Protein AF-A0A927LQR6-F1 (afdb_monomer)

Radius of gyration: 26.72 Å; Cα contacts (8 Å, |Δi|>4): 206; chains: 1; bounding box: 72×45×64 Å

Sequence (236 aa):
MKTDAVDAYQLCELYYKEEFEKHKQRGIGLLNLRHLTRQHESITHMYIQAKLHFQSVLDQVFPDYKGIFGDLYFVVSLSVLREFPTSKTALKAGLTKLTDRIACLCPKRSENWANEKAKAILIAAANNPFQETVYSSHLVSIELYITLLLQYQEHLSQLENKIDALANEVEEFMIIQSIPGIGSKIAVMVLSEIGEINRFNHAKKLVAFTGVDPSVFHLGSLQQQLTGSLSAALSN

Structure (mmCIF, N/CA/C/O backbone):
data_AF-A0A927LQR6-F1
#
_entry.id   AF-A0A927LQR6-F1
#
loop_
_atom_site.group_PDB
_atom_site.id
_atom_site.type_symbol
_atom_site.label_atom_id
_atom_site.label_alt_id
_atom_site.label_comp_id
_atom_site.label_asym_id
_atom_site.label_entity_id
_atom_site.label_seq_id
_atom_site.pdbx_PDB_ins_code
_atom_site.Cartn_x
_atom_site.Cartn_y
_atom_site.Cartn_z
_atom_site.occupancy
_atom_site.B_iso_or_equiv
_atom_site.auth_seq_id
_atom_site.auth_comp_id
_atom_site.auth_asym_id
_atom_site.auth_atom_id
_atom_site.pdbx_PDB_model_num
ATOM 1 N N . MET A 1 1 ? -46.977 -12.840 5.961 1.00 46.88 1 MET A N 1
ATOM 2 C CA . MET A 1 1 ? -46.152 -12.160 4.943 1.00 46.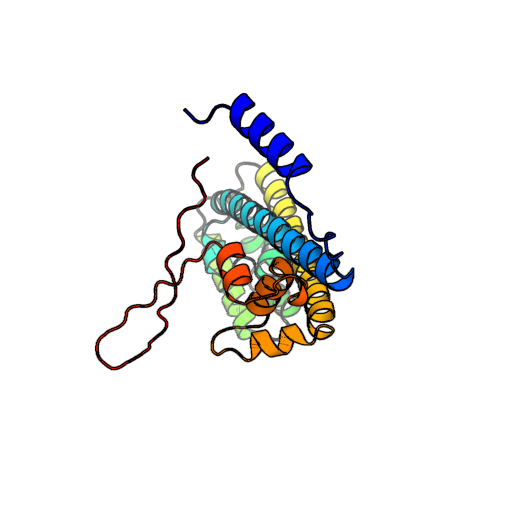88 1 MET A CA 1
ATOM 3 C C . MET A 1 1 ? -45.610 -10.897 5.586 1.00 46.88 1 MET A C 1
ATOM 5 O O . MET A 1 1 ? -46.406 -10.166 6.161 1.00 46.88 1 MET A O 1
ATOM 9 N N . LYS A 1 2 ? -44.285 -10.694 5.584 1.00 43.28 2 LYS A N 1
ATOM 10 C CA . LYS A 1 2 ? -43.694 -9.391 5.925 1.00 43.28 2 LYS A CA 1
ATOM 11 C C . LYS A 1 2 ? -44.194 -8.399 4.878 1.00 43.28 2 LYS A C 1
ATOM 13 O O . LYS A 1 2 ? -44.025 -8.652 3.689 1.00 43.28 2 LYS A O 1
ATOM 18 N N . THR A 1 3 ? -44.888 -7.361 5.316 1.00 70.31 3 THR A N 1
ATOM 19 C CA . THR A 1 3 ? -45.448 -6.333 4.433 1.00 70.31 3 THR A CA 1
ATOM 20 C C . THR A 1 3 ? -45.070 -5.005 5.057 1.00 70.31 3 THR A C 1
ATOM 22 O O . THR A 1 3 ? -45.378 -4.806 6.229 1.00 70.31 3 THR A O 1
ATOM 25 N N . ASP A 1 4 ? -44.453 -4.104 4.293 1.00 74.69 4 ASP A N 1
ATOM 26 C CA . ASP A 1 4 ? -43.921 -2.830 4.804 1.00 74.69 4 ASP A CA 1
ATOM 27 C C . ASP A 1 4 ? -44.966 -2.000 5.565 1.00 74.69 4 ASP A C 1
ATOM 29 O O . ASP A 1 4 ? -44.639 -1.298 6.514 1.00 74.69 4 ASP A O 1
ATOM 33 N N . ALA A 1 5 ? -46.247 -2.123 5.203 1.00 78.88 5 ALA A N 1
ATOM 34 C CA . ALA A 1 5 ? -47.346 -1.468 5.911 1.00 78.88 5 ALA A CA 1
ATOM 35 C C . ALA A 1 5 ? -47.553 -1.998 7.344 1.00 78.88 5 ALA A C 1
ATOM 37 O O . ALA A 1 5 ? -47.886 -1.231 8.246 1.00 78.88 5 ALA A O 1
ATOM 38 N N . VAL A 1 6 ? -47.353 -3.300 7.560 1.00 80.62 6 VAL A N 1
ATOM 39 C CA . VAL A 1 6 ? -47.459 -3.933 8.883 1.00 80.62 6 VAL A CA 1
ATOM 40 C C . VAL A 1 6 ? -46.238 -3.582 9.726 1.00 80.62 6 VAL A C 1
ATOM 42 O O . VAL A 1 6 ? -46.399 -3.232 10.892 1.00 80.62 6 VAL A O 1
ATOM 45 N N . ASP A 1 7 ? -45.044 -3.586 9.130 1.00 79.25 7 ASP A N 1
ATOM 46 C CA . ASP A 1 7 ? -43.803 -3.223 9.823 1.00 79.25 7 ASP A CA 1
ATOM 47 C C . ASP A 1 7 ? -43.804 -1.730 10.213 1.00 79.25 7 ASP A C 1
ATOM 49 O O . ASP A 1 7 ? -43.445 -1.379 11.338 1.00 79.25 7 ASP A O 1
ATOM 53 N N . ALA A 1 8 ? -44.302 -0.846 9.338 1.00 81.06 8 ALA A N 1
ATOM 54 C CA . ALA A 1 8 ? -44.489 0.575 9.639 1.00 81.06 8 ALA A CA 1
ATOM 55 C C . ALA A 1 8 ? -45.521 0.808 10.756 1.00 81.06 8 ALA A C 1
ATOM 57 O O . ALA A 1 8 ? -45.291 1.628 11.645 1.00 81.06 8 ALA A O 1
ATOM 58 N N . TYR A 1 9 ? -46.636 0.068 10.750 1.00 84.19 9 TYR A N 1
ATOM 59 C CA . TYR A 1 9 ? -47.632 0.135 11.822 1.00 84.19 9 TYR A CA 1
ATOM 60 C C . TYR A 1 9 ? -47.052 -0.340 13.161 1.00 84.19 9 TYR A C 1
ATOM 62 O O . TYR A 1 9 ? -47.228 0.338 14.170 1.00 84.19 9 TYR A O 1
ATOM 70 N N . GLN A 1 10 ? -46.301 -1.446 13.167 1.00 79.88 10 GLN A N 1
ATOM 71 C CA . GLN A 1 10 ? -45.632 -1.969 14.362 1.00 79.88 10 GLN A CA 1
ATOM 72 C C . GLN A 1 10 ? -44.564 -1.007 14.901 1.00 79.88 10 GLN A C 1
ATOM 74 O O . GLN A 1 10 ? -44.475 -0.828 16.112 1.00 79.88 10 GLN A O 1
ATOM 79 N N . LEU A 1 11 ? -43.799 -0.339 14.029 1.00 77.88 11 LEU A N 1
ATOM 80 C CA . LEU A 1 11 ? -42.857 0.721 14.414 1.00 77.88 11 LEU A CA 1
ATOM 81 C C . LEU A 1 11 ? -43.570 1.926 15.041 1.00 77.88 11 LEU A C 1
ATOM 83 O O . LEU A 1 11 ? -43.110 2.448 16.056 1.00 77.88 11 LEU A O 1
ATOM 87 N N . CYS A 1 12 ? -44.701 2.355 14.473 1.00 79.06 12 CYS A N 1
ATOM 88 C CA . CYS A 1 12 ? -45.525 3.416 15.056 1.00 79.06 12 CYS A CA 1
ATOM 89 C C . CYS A 1 12 ? -46.135 3.005 16.402 1.00 79.06 12 CYS A C 1
ATOM 91 O O . CYS A 1 12 ? -46.183 3.811 17.328 1.00 79.06 12 CYS A O 1
ATOM 93 N N . GLU A 1 13 ? -46.592 1.762 16.527 1.00 79.19 13 GLU A N 1
ATOM 94 C CA . GLU A 1 13 ? -47.161 1.233 17.763 1.00 79.19 13 GLU A CA 1
ATOM 95 C C . GLU A 1 13 ? -46.094 1.118 18.864 1.00 79.19 13 GLU A C 1
ATOM 97 O O . GLU A 1 13 ? -46.341 1.542 19.992 1.00 79.19 13 GLU A O 1
ATOM 102 N N . LEU A 1 14 ? -44.886 0.649 18.525 1.00 77.44 14 LEU A N 1
ATOM 103 C CA . LEU A 1 14 ? -43.700 0.690 19.389 1.00 77.44 14 LEU A CA 1
ATOM 104 C C . LEU A 1 14 ? -43.380 2.122 19.826 1.00 77.44 14 LEU A C 1
ATOM 106 O O . LEU A 1 14 ? -43.191 2.362 21.017 1.00 77.44 14 LEU A O 1
ATOM 110 N N . TYR A 1 15 ? -43.392 3.080 18.889 1.00 73.31 15 TYR A N 1
ATOM 111 C CA . TYR A 1 15 ? -43.116 4.490 19.180 1.00 73.31 15 TYR A CA 1
ATOM 112 C C . TYR A 1 15 ? -44.055 5.076 20.247 1.00 73.31 15 TYR A C 1
ATOM 114 O O . TYR A 1 15 ? -43.648 5.898 21.064 1.00 73.31 15 TYR A O 1
ATOM 122 N N . TYR A 1 16 ? -45.319 4.653 20.246 1.00 75.31 16 TYR A N 1
ATOM 123 C CA . TYR A 1 16 ? -46.325 5.126 21.197 1.00 75.31 16 TYR A CA 1
ATOM 124 C C . TYR A 1 16 ? -46.376 4.334 22.510 1.00 75.31 16 TYR A C 1
ATOM 126 O O . TYR A 1 16 ? -46.903 4.853 23.495 1.00 75.31 16 TYR A O 1
ATOM 134 N N . LYS A 1 17 ? -45.891 3.086 22.531 1.00 75.25 17 LYS A N 1
ATOM 135 C CA . LYS A 1 17 ? -46.014 2.180 23.686 1.00 75.25 17 LYS A CA 1
ATOM 136 C C . LYS A 1 17 ? -44.764 2.086 24.552 1.00 75.25 17 LYS A C 1
ATOM 138 O O . LYS A 1 17 ? -44.892 1.722 25.719 1.00 75.25 17 LYS A O 1
ATOM 143 N N . GLU A 1 18 ? -43.584 2.382 24.016 1.00 67.62 18 GLU A N 1
ATOM 144 C CA . GLU A 1 18 ? -42.334 2.296 24.771 1.00 67.62 18 GLU A CA 1
ATOM 145 C C . GLU A 1 18 ? -41.866 3.663 25.284 1.00 67.62 18 GLU A C 1
ATOM 147 O O . GLU A 1 18 ? -41.802 4.652 24.554 1.00 67.62 18 GLU A O 1
ATOM 152 N N . GLU A 1 19 ? -41.457 3.708 26.553 1.00 59.19 19 GLU A N 1
ATOM 153 C CA . GLU A 1 19 ? -40.605 4.781 27.061 1.00 59.19 19 GLU A CA 1
ATOM 154 C C . GLU A 1 19 ? -39.180 4.548 26.541 1.00 59.19 19 GLU A C 1
ATOM 156 O O . GLU A 1 19 ? -38.378 3.849 27.163 1.00 59.19 19 GLU A O 1
ATOM 161 N N . PHE A 1 20 ? -38.856 5.093 25.366 1.00 62.78 20 PHE A N 1
ATOM 162 C CA . PHE A 1 20 ? -37.501 4.975 24.828 1.00 62.78 20 PHE A CA 1
ATOM 163 C C . PHE A 1 20 ? -36.494 5.622 25.776 1.00 62.78 20 PHE A C 1
ATOM 165 O O . PHE A 1 20 ? -36.599 6.802 26.130 1.00 62.78 20 PHE A O 1
ATOM 172 N N . GLU A 1 21 ? -35.455 4.869 26.137 1.00 59.34 21 GLU A N 1
ATOM 173 C CA . GLU A 1 21 ? -34.286 5.454 26.779 1.00 59.34 21 GLU A CA 1
ATOM 174 C C . GLU A 1 21 ? -33.710 6.542 25.859 1.00 59.34 21 GLU A C 1
ATOM 176 O O . GLU A 1 21 ? -33.503 6.325 24.660 1.00 59.34 21 GLU A O 1
ATOM 181 N N . LYS A 1 22 ? -33.436 7.732 26.414 1.00 58.38 22 LYS A N 1
ATOM 182 C CA . LYS A 1 22 ? -32.792 8.817 25.662 1.00 58.38 22 LYS A CA 1
ATOM 183 C C . LYS A 1 22 ? -31.525 8.279 25.002 1.00 58.38 22 LYS A C 1
ATOM 185 O O . LYS A 1 22 ? -30.672 7.705 25.680 1.00 58.38 22 LYS A O 1
ATOM 190 N N . HIS A 1 23 ? -31.387 8.501 23.694 1.00 58.19 23 HIS A N 1
ATOM 191 C CA . HIS A 1 23 ? -30.180 8.137 22.962 1.00 58.19 23 HIS A CA 1
ATOM 192 C C . HIS A 1 23 ? -28.963 8.744 23.668 1.00 58.19 23 HIS A C 1
ATOM 194 O O . HIS A 1 23 ? -28.798 9.965 23.689 1.00 58.19 23 HIS A O 1
ATOM 200 N N . LYS A 1 24 ? -28.119 7.900 24.274 1.00 57.97 24 LYS A N 1
ATOM 201 C CA . LYS A 1 24 ? -26.850 8.354 24.847 1.00 57.97 24 LYS A CA 1
ATOM 202 C C . LYS A 1 24 ? -25.993 8.847 23.686 1.00 57.97 24 LYS A C 1
ATOM 204 O O . LYS A 1 24 ? -25.608 8.046 22.832 1.00 57.97 24 LYS A O 1
ATOM 209 N N . GLN A 1 25 ? -25.798 10.164 23.610 1.00 58.72 25 GLN A N 1
ATOM 210 C CA . GLN A 1 25 ? -25.008 10.784 22.553 1.00 58.72 25 GLN A CA 1
ATOM 211 C C . GLN A 1 25 ? -23.600 10.207 22.580 1.00 58.72 25 GLN A C 1
ATOM 213 O O . GLN A 1 25 ? -22.984 10.110 23.643 1.00 58.72 25 GLN A O 1
ATOM 218 N N . ARG A 1 26 ? -23.119 9.818 21.400 1.00 66.69 26 ARG A N 1
ATOM 219 C CA . ARG A 1 26 ? -21.746 9.368 21.262 1.00 66.69 26 ARG A CA 1
ATOM 220 C C . ARG A 1 26 ? -20.794 10.539 21.509 1.00 66.69 26 ARG A C 1
ATOM 222 O O . ARG A 1 26 ? -21.025 11.637 21.001 1.00 66.69 26 ARG A O 1
ATOM 229 N N . GLY A 1 27 ? -19.732 10.306 22.268 1.00 79.00 27 GLY A N 1
ATOM 230 C CA . GLY A 1 27 ? -18.625 11.230 22.422 1.00 79.00 27 GLY A CA 1
ATOM 231 C C . GLY A 1 27 ? -18.004 11.534 21.061 1.00 79.00 27 GLY A C 1
ATOM 232 O O . GLY A 1 27 ? -17.821 10.652 20.218 1.00 79.00 27 GLY A O 1
ATOM 233 N N . ILE A 1 28 ? -17.666 12.805 20.849 1.00 82.88 28 ILE A N 1
ATOM 234 C CA . ILE A 1 28 ? -17.123 13.297 19.576 1.00 82.88 28 ILE A CA 1
ATOM 235 C C . ILE A 1 28 ? -15.852 12.522 19.178 1.00 82.88 28 ILE A C 1
ATOM 237 O O . ILE A 1 28 ? -15.671 12.219 18.002 1.00 82.88 28 ILE A O 1
ATOM 241 N N . GLY A 1 29 ? -15.017 12.120 20.145 1.00 85.50 29 GLY A N 1
ATOM 242 C CA . GLY A 1 29 ? -13.810 11.321 19.899 1.00 85.50 29 GLY A CA 1
ATOM 243 C C . GLY A 1 29 ? -14.092 9.967 19.236 1.00 85.50 29 GLY A C 1
ATOM 244 O O . GLY A 1 29 ? -13.520 9.664 18.191 1.00 85.50 29 GLY A O 1
ATOM 245 N N . LEU A 1 30 ? -15.034 9.182 19.771 1.00 88.00 30 LEU A N 1
ATOM 246 C CA . LEU A 1 30 ? -15.392 7.868 19.217 1.00 88.00 30 LEU A CA 1
ATOM 247 C C . LEU A 1 30 ? -16.123 7.982 17.871 1.00 88.00 30 LEU A C 1
ATOM 249 O O . LEU A 1 30 ? -15.943 7.137 16.992 1.00 88.00 30 LEU A O 1
ATOM 253 N N . LEU A 1 31 ? -16.904 9.050 17.668 1.00 88.75 31 LEU A N 1
ATOM 254 C CA . LEU A 1 31 ? -17.483 9.366 16.358 1.00 88.75 31 LEU A CA 1
ATOM 255 C C . LEU A 1 31 ? -16.405 9.670 15.314 1.00 88.75 31 LEU A C 1
ATOM 257 O O . LEU A 1 31 ? -16.465 9.127 14.209 1.00 88.75 31 LEU A O 1
ATOM 261 N N . ASN A 1 32 ? -15.412 10.488 15.669 1.00 91.31 32 ASN A N 1
ATOM 262 C CA . ASN A 1 32 ? -14.284 10.803 14.795 1.00 91.31 32 ASN A CA 1
ATOM 263 C C . ASN A 1 32 ? -13.469 9.545 14.475 1.00 91.31 32 ASN A C 1
ATOM 265 O O . ASN A 1 32 ? -13.146 9.309 13.310 1.00 91.31 32 ASN A O 1
ATOM 269 N N . LEU A 1 33 ? -13.207 8.696 15.474 1.00 93.25 33 LEU A N 1
ATOM 270 C CA . LEU A 1 33 ? -12.495 7.434 15.285 1.00 93.25 33 LEU A CA 1
ATOM 271 C C . LEU A 1 33 ? -13.238 6.503 14.315 1.00 93.25 33 LEU A C 1
ATOM 273 O O . LEU A 1 33 ? -12.642 5.957 13.384 1.00 93.25 33 LEU A O 1
ATOM 277 N N . ARG A 1 34 ? -14.561 6.367 14.468 1.00 92.88 34 ARG A N 1
ATOM 278 C CA . ARG A 1 34 ? -15.406 5.596 13.539 1.00 92.88 34 ARG A CA 1
ATOM 279 C C . ARG A 1 34 ? -15.406 6.177 12.136 1.00 92.88 34 ARG A C 1
ATOM 281 O O . ARG A 1 34 ? -15.339 5.440 11.157 1.00 92.88 34 ARG A O 1
ATOM 288 N N . HIS A 1 35 ? -15.485 7.496 12.026 1.00 94.06 35 HIS A N 1
ATOM 289 C CA . HIS A 1 35 ? -15.455 8.155 10.733 1.00 94.06 35 HIS A CA 1
ATOM 290 C C . HIS A 1 35 ? -14.136 7.888 9.999 1.00 94.06 35 HIS A C 1
ATOM 292 O O . HIS A 1 35 ? -14.159 7.451 8.850 1.00 94.06 35 HIS A O 1
ATOM 298 N N . LEU A 1 36 ? -12.998 8.079 10.671 1.00 95.12 36 LEU A N 1
ATOM 299 C CA . LEU A 1 36 ? -11.682 7.873 10.069 1.00 95.12 36 LEU A CA 1
ATOM 300 C C . LEU A 1 36 ? -11.406 6.405 9.738 1.00 95.12 36 LEU A C 1
ATOM 302 O O . LEU A 1 36 ? -10.877 6.129 8.667 1.00 95.12 36 LEU A O 1
ATOM 306 N N . THR A 1 37 ? -11.800 5.460 10.596 1.00 95.12 37 THR A N 1
ATOM 307 C CA . THR A 1 37 ? -11.645 4.020 10.303 1.00 95.12 37 THR A CA 1
ATOM 308 C C . THR A 1 37 ? -12.442 3.593 9.072 1.00 95.12 37 THR A C 1
ATOM 310 O O . THR A 1 37 ? -11.908 2.900 8.208 1.00 95.12 37 THR A O 1
ATOM 313 N N . ARG A 1 38 ? -13.678 4.080 8.918 1.00 94.50 38 ARG A N 1
ATOM 314 C CA . ARG A 1 38 ? -14.489 3.835 7.714 1.00 94.50 38 ARG A CA 1
ATOM 315 C C . ARG A 1 38 ? -13.931 4.521 6.473 1.00 94.50 38 ARG A C 1
ATOM 317 O O . ARG A 1 38 ? -13.977 3.953 5.385 1.00 94.50 38 ARG A O 1
ATOM 324 N N . GLN A 1 39 ? -13.392 5.733 6.614 1.00 95.44 39 GLN A N 1
ATOM 325 C CA . GLN A 1 39 ? -12.695 6.393 5.508 1.00 95.44 39 GLN A CA 1
ATOM 326 C C . GLN A 1 39 ? -11.451 5.607 5.082 1.00 95.44 39 GLN A C 1
ATOM 328 O O . GLN A 1 39 ? -11.243 5.413 3.887 1.00 95.44 39 GLN A O 1
ATOM 333 N N . HIS A 1 40 ? -10.651 5.126 6.037 1.00 96.00 40 HIS A N 1
ATOM 334 C CA . HIS A 1 40 ? -9.484 4.286 5.765 1.00 96.00 40 HIS A CA 1
ATOM 335 C C . HIS A 1 40 ? -9.879 3.021 5.002 1.00 96.00 40 HIS A C 1
ATOM 337 O O . HIS A 1 40 ? -9.272 2.712 3.975 1.00 96.00 40 HIS A O 1
ATOM 343 N N . GLU A 1 41 ? -10.950 2.349 5.425 1.00 94.62 41 GLU A N 1
ATOM 344 C CA . GLU A 1 41 ? -11.495 1.194 4.716 1.00 94.62 41 GLU A CA 1
ATOM 345 C C . GLU A 1 41 ? -11.929 1.557 3.288 1.00 94.62 41 GLU A C 1
ATOM 347 O O . GLU A 1 41 ? -11.529 0.888 2.334 1.00 94.62 41 GLU A O 1
ATOM 352 N N . SER A 1 42 ? -12.677 2.648 3.105 1.00 96.06 42 SER A N 1
ATOM 353 C CA . SER A 1 42 ? -13.114 3.107 1.780 1.00 96.06 42 SER A CA 1
ATOM 354 C C . SER A 1 42 ? -11.933 3.406 0.849 1.00 96.06 42 SER A C 1
ATOM 356 O O . SER A 1 42 ? -11.923 2.972 -0.304 1.00 96.06 42 SER A O 1
ATOM 358 N N . ILE A 1 43 ? -10.919 4.124 1.335 1.00 96.62 43 ILE A N 1
ATOM 359 C CA . ILE A 1 43 ? -9.722 4.455 0.552 1.00 96.62 43 ILE A CA 1
ATOM 360 C C . ILE A 1 43 ? -8.917 3.187 0.251 1.00 96.62 43 ILE A C 1
ATOM 362 O O . ILE A 1 43 ? -8.417 3.035 -0.861 1.00 96.62 43 ILE A O 1
ATOM 366 N N . THR A 1 44 ? -8.844 2.242 1.191 1.00 97.75 44 THR A N 1
ATOM 367 C CA . THR A 1 44 ? -8.196 0.941 0.975 1.00 97.75 44 THR A CA 1
ATOM 368 C C . THR A 1 44 ? -8.862 0.180 -0.171 1.00 97.75 44 THR A C 1
ATOM 370 O O . THR A 1 44 ? -8.166 -0.369 -1.026 1.00 97.75 44 THR A O 1
ATOM 373 N N . HIS A 1 45 ? -10.195 0.192 -0.253 1.00 97.69 45 HIS A N 1
ATOM 374 C CA . HIS A 1 45 ? -10.912 -0.419 -1.373 1.00 97.69 45 HIS A CA 1
ATOM 375 C C . HIS A 1 45 ? -10.571 0.260 -2.706 1.00 97.69 45 HIS A C 1
ATOM 377 O O . HIS A 1 45 ? -10.253 -0.433 -3.673 1.00 97.69 45 HIS A O 1
ATOM 383 N N . MET A 1 46 ? -10.561 1.596 -2.757 1.00 97.88 46 MET A N 1
ATOM 384 C CA . MET A 1 46 ? -10.159 2.336 -3.963 1.00 97.88 46 MET A CA 1
ATOM 385 C C . MET A 1 46 ? -8.710 2.035 -4.367 1.00 97.88 46 MET A C 1
ATOM 387 O O . MET A 1 46 ? -8.431 1.819 -5.546 1.00 97.88 46 MET A O 1
ATOM 391 N N . TYR A 1 47 ? -7.802 1.949 -3.392 1.00 98.19 47 TYR A N 1
ATOM 392 C CA . TYR A 1 47 ? -6.411 1.566 -3.605 1.00 98.19 47 TYR A CA 1
ATOM 393 C C . TYR A 1 47 ? -6.310 0.168 -4.223 1.00 98.19 47 TYR A C 1
ATOM 395 O O . TYR A 1 47 ? -5.635 0.002 -5.235 1.00 98.19 47 TYR A O 1
ATOM 403 N N . ILE A 1 48 ? -7.027 -0.826 -3.687 1.00 98.19 48 ILE A N 1
ATOM 404 C CA . ILE A 1 48 ? -7.056 -2.190 -4.241 1.00 98.19 48 ILE A CA 1
ATOM 405 C C . ILE A 1 48 ? -7.566 -2.191 -5.689 1.00 98.19 48 ILE A C 1
ATOM 407 O O . ILE A 1 48 ? -6.956 -2.836 -6.540 1.00 98.19 48 ILE A O 1
ATOM 411 N N . GLN A 1 49 ? -8.626 -1.442 -6.002 1.00 97.88 49 GLN A N 1
ATOM 412 C CA . GLN A 1 49 ? -9.120 -1.345 -7.382 1.00 97.88 49 GLN A CA 1
ATOM 413 C C . GLN A 1 49 ? -8.087 -0.703 -8.317 1.00 97.88 49 GLN A C 1
ATOM 415 O O . GLN A 1 49 ? -7.819 -1.223 -9.401 1.00 97.88 49 GLN A O 1
ATOM 420 N N . ALA A 1 50 ? -7.427 0.373 -7.879 1.00 97.81 50 ALA A N 1
ATOM 421 C CA . ALA A 1 50 ? -6.350 0.998 -8.641 1.00 97.81 50 ALA A CA 1
ATOM 422 C C . ALA A 1 50 ? -5.182 0.027 -8.897 1.00 97.81 50 ALA A C 1
ATOM 424 O O . ALA A 1 50 ? -4.636 0.019 -9.999 1.00 97.81 50 ALA A O 1
ATOM 425 N N . LYS A 1 51 ? -4.839 -0.838 -7.928 1.00 97.81 51 LYS A N 1
ATOM 426 C CA . LYS A 1 51 ? -3.811 -1.885 -8.088 1.00 97.81 51 LYS A CA 1
ATOM 427 C C . LYS A 1 51 ? -4.176 -2.872 -9.195 1.00 97.81 51 LYS A C 1
ATOM 429 O O . LYS A 1 51 ? -3.334 -3.176 -10.037 1.00 97.81 51 LYS A O 1
ATOM 434 N N . LEU A 1 52 ? -5.427 -3.333 -9.222 1.00 97.44 52 LEU A N 1
ATOM 435 C CA . LEU A 1 52 ? -5.913 -4.268 -10.240 1.00 97.44 52 LEU A CA 1
ATOM 436 C C . LEU A 1 52 ? -5.881 -3.646 -11.642 1.00 97.44 52 LEU A C 1
ATOM 438 O O . LEU A 1 52 ? -5.398 -4.272 -12.586 1.00 97.44 52 LEU A O 1
ATOM 442 N N . HIS A 1 53 ? -6.338 -2.399 -11.779 1.00 96.56 53 HIS A N 1
ATOM 443 C CA . HIS A 1 53 ? -6.289 -1.688 -13.057 1.00 96.56 53 HIS A CA 1
ATOM 444 C C . HIS A 1 53 ? -4.854 -1.431 -13.524 1.00 96.56 53 HIS A C 1
ATOM 446 O O . HIS A 1 53 ? -4.531 -1.699 -14.681 1.00 96.56 53 HIS A O 1
ATOM 452 N N . PHE A 1 54 ? -3.982 -0.986 -12.619 1.00 97.06 54 PHE A N 1
ATOM 453 C CA . PHE A 1 54 ? -2.558 -0.823 -12.889 1.00 97.06 54 PHE A CA 1
ATOM 454 C C . PHE A 1 54 ? -1.925 -2.118 -13.399 1.00 97.06 54 PHE A C 1
ATOM 456 O O . PHE A 1 54 ? -1.253 -2.106 -14.427 1.00 97.06 54 PHE A O 1
ATOM 463 N N . GLN A 1 55 ? -2.169 -3.236 -12.712 1.00 95.75 55 GLN A N 1
ATOM 464 C CA . GLN A 1 55 ? -1.602 -4.529 -13.076 1.00 95.75 55 GLN A CA 1
ATOM 465 C C . G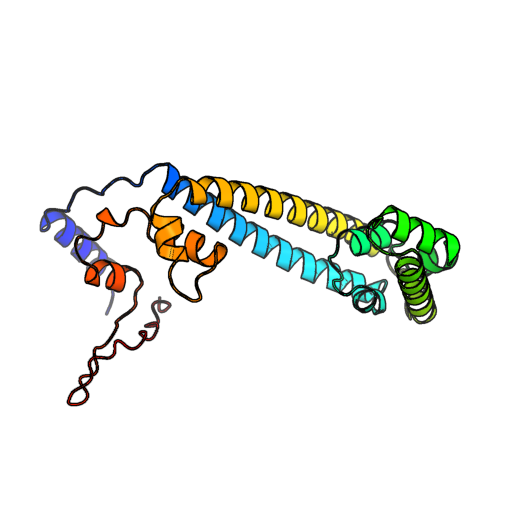LN A 1 55 ? -2.084 -4.993 -14.456 1.00 95.75 55 GLN A C 1
ATOM 467 O O . GLN A 1 55 ? -1.274 -5.458 -15.250 1.00 95.75 55 GLN A O 1
ATOM 472 N N . SER A 1 56 ? -3.366 -4.792 -14.775 1.00 94.56 56 SER A N 1
ATOM 473 C CA . SER A 1 56 ? -3.924 -5.115 -16.095 1.00 94.56 56 SER A CA 1
ATOM 474 C C . SER A 1 56 ? -3.225 -4.360 -17.231 1.00 94.56 56 SER A C 1
ATOM 476 O O . SER A 1 56 ? -2.935 -4.938 -18.280 1.00 94.56 56 SER A O 1
ATOM 478 N N . VAL A 1 57 ? -2.907 -3.076 -17.028 1.00 93.19 57 VAL A N 1
ATOM 479 C CA . VAL A 1 57 ? -2.147 -2.295 -18.016 1.00 93.19 57 VAL A CA 1
ATOM 480 C C . VAL A 1 57 ? -0.675 -2.713 -18.032 1.00 93.19 57 VAL A C 1
ATOM 482 O O . VAL A 1 57 ? -0.086 -2.837 -19.104 1.00 93.19 57 VAL A O 1
ATOM 485 N N . LEU A 1 58 ? -0.078 -2.975 -16.866 1.00 93.81 58 LEU A N 1
ATOM 486 C CA . LEU A 1 58 ? 1.312 -3.413 -16.763 1.00 93.81 58 LEU A CA 1
ATOM 487 C C . LEU A 1 58 ? 1.544 -4.750 -17.474 1.00 93.81 58 LEU A C 1
ATOM 489 O O . LEU A 1 58 ? 2.544 -4.887 -18.171 1.00 93.81 58 LEU A O 1
ATOM 493 N N . ASP A 1 59 ? 0.616 -5.700 -17.373 1.00 92.44 59 ASP A N 1
ATOM 494 C CA . ASP A 1 59 ? 0.706 -6.993 -18.061 1.00 92.44 59 ASP A CA 1
ATOM 495 C C . ASP A 1 59 ? 0.728 -6.842 -19.603 1.00 92.44 59 ASP A C 1
ATOM 497 O O . ASP A 1 59 ? 1.248 -7.712 -20.299 1.00 92.44 59 ASP A O 1
ATOM 501 N N . GLN A 1 60 ? 0.239 -5.718 -20.144 1.00 90.00 60 GLN A N 1
ATOM 502 C CA . GLN A 1 60 ? 0.243 -5.404 -21.583 1.00 90.00 60 GLN A CA 1
ATOM 503 C C . GLN A 1 60 ? 1.477 -4.608 -22.040 1.00 90.00 60 GLN A C 1
ATOM 505 O O . GLN A 1 60 ? 1.689 -4.433 -23.240 1.00 90.00 60 GLN A O 1
ATOM 510 N N . VAL A 1 61 ? 2.285 -4.098 -21.105 1.00 90.81 61 VAL A N 1
ATOM 511 C CA . VAL A 1 61 ? 3.448 -3.243 -21.403 1.00 90.81 61 VAL A CA 1
ATOM 512 C C . VAL A 1 61 ? 4.750 -3.886 -20.944 1.00 90.81 61 VAL A C 1
ATOM 514 O O . VAL A 1 61 ? 5.734 -3.885 -21.682 1.00 90.81 61 VAL A O 1
ATOM 517 N N . PHE A 1 62 ? 4.773 -4.416 -19.723 1.00 92.25 62 PHE A N 1
ATOM 518 C CA . PHE A 1 62 ? 5.956 -4.978 -19.084 1.00 92.25 62 PHE A CA 1
ATOM 519 C C . PHE A 1 62 ? 5.586 -6.093 -18.076 1.00 92.25 62 PHE A C 1
ATOM 521 O O . PHE A 1 62 ? 5.796 -5.937 -16.870 1.00 92.25 62 PHE A O 1
ATOM 528 N N . PRO A 1 63 ? 5.046 -7.236 -18.546 1.00 91.88 63 PRO A N 1
ATOM 529 C CA . PRO A 1 63 ? 4.449 -8.274 -17.693 1.00 91.88 63 PRO A CA 1
ATOM 530 C C . PRO A 1 63 ? 5.411 -8.879 -16.666 1.00 91.88 63 PRO A C 1
ATOM 5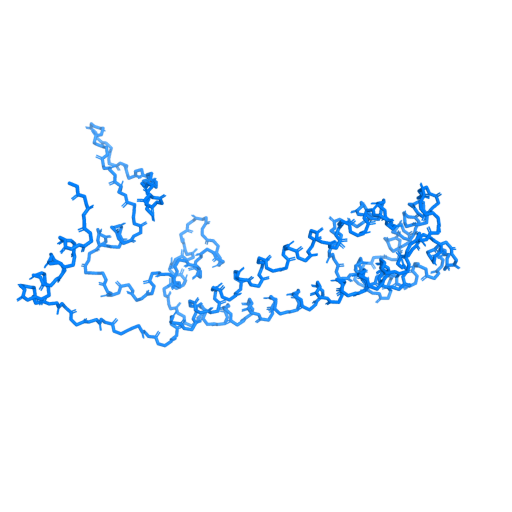32 O O . PRO A 1 63 ? 5.044 -9.074 -15.505 1.00 91.88 63 PRO A O 1
ATOM 535 N N . ASP A 1 64 ? 6.663 -9.122 -17.057 1.00 92.81 64 ASP A N 1
ATOM 536 C CA . ASP A 1 64 ? 7.669 -9.744 -16.186 1.00 92.81 64 ASP A CA 1
ATOM 537 C C . ASP A 1 64 ? 8.194 -8.801 -15.090 1.00 92.81 64 ASP A C 1
ATOM 539 O O . ASP A 1 64 ? 8.930 -9.220 -14.195 1.00 92.81 64 ASP A O 1
ATOM 543 N N . TYR A 1 65 ? 7.775 -7.531 -15.096 1.00 94.12 65 TYR A N 1
ATOM 544 C CA . TYR A 1 65 ? 8.172 -6.564 -14.077 1.00 94.12 65 TYR A CA 1
ATOM 545 C C . TYR A 1 65 ? 7.642 -6.921 -12.677 1.00 94.12 65 TYR A C 1
ATOM 547 O O . TYR A 1 65 ? 8.315 -6.685 -11.670 1.00 94.12 65 TYR A O 1
ATOM 555 N N . LYS A 1 66 ? 6.456 -7.540 -12.593 1.00 91.94 66 LYS A N 1
ATOM 556 C CA . LYS A 1 66 ? 5.764 -7.828 -11.321 1.00 91.94 66 LYS A CA 1
ATOM 557 C C . LYS A 1 66 ? 6.527 -8.733 -10.353 1.00 91.94 66 LYS A C 1
ATOM 559 O O . LYS A 1 66 ? 6.264 -8.675 -9.157 1.00 91.94 66 LYS A O 1
ATOM 564 N N . GLY A 1 67 ? 7.461 -9.547 -10.850 1.00 90.75 67 GLY A N 1
ATOM 565 C CA . GLY A 1 67 ? 8.254 -10.479 -10.037 1.00 90.75 67 GLY A CA 1
ATOM 566 C C . GLY A 1 67 ? 9.606 -9.936 -9.562 1.00 90.75 67 GLY A C 1
ATOM 567 O O . GLY A 1 67 ? 10.328 -10.631 -8.851 1.00 90.75 67 GLY A O 1
ATOM 568 N N . ILE A 1 68 ? 9.989 -8.721 -9.964 1.00 95.06 68 ILE A N 1
ATOM 569 C CA . ILE A 1 68 ? 11.346 -8.202 -9.728 1.00 95.06 68 ILE A CA 1
ATOM 570 C C . ILE A 1 68 ? 11.532 -7.777 -8.272 1.00 95.06 68 ILE A C 1
ATOM 572 O O . ILE A 1 68 ? 12.557 -8.069 -7.645 1.00 95.06 68 ILE A O 1
ATOM 576 N N . PHE A 1 69 ? 10.550 -7.069 -7.727 1.00 94.50 69 PHE A N 1
ATOM 577 C CA . PHE A 1 69 ? 10.538 -6.618 -6.341 1.00 94.50 69 PHE A CA 1
ATOM 578 C C . PHE A 1 69 ? 9.675 -7.564 -5.505 1.00 94.50 69 PHE A C 1
ATOM 580 O O . PHE A 1 69 ? 8.747 -8.174 -6.019 1.00 94.50 69 PHE A O 1
ATOM 587 N N . GLY A 1 70 ? 9.975 -7.685 -4.205 1.00 92.00 70 GLY A N 1
ATOM 588 C CA . GLY A 1 70 ? 9.150 -8.505 -3.306 1.00 92.00 70 GLY A CA 1
ATOM 589 C C . GLY A 1 70 ? 7.709 -7.994 -3.197 1.00 92.00 70 GLY A C 1
ATOM 590 O O . GLY A 1 70 ? 6.794 -8.775 -2.976 1.00 92.00 70 GLY A O 1
ATOM 591 N N . ASP A 1 71 ? 7.519 -6.690 -3.406 1.00 94.25 71 ASP A N 1
ATOM 592 C CA . ASP A 1 71 ? 6.221 -6.054 -3.588 1.00 94.25 71 ASP A CA 1
ATOM 593 C C . ASP A 1 71 ? 6.291 -5.132 -4.814 1.00 94.25 71 ASP A C 1
ATOM 595 O O . ASP A 1 71 ? 7.083 -4.185 -4.844 1.00 94.25 71 ASP A O 1
ATOM 599 N N . LEU A 1 72 ? 5.459 -5.408 -5.823 1.00 95.31 72 LEU A N 1
ATOM 600 C CA . LEU A 1 72 ? 5.311 -4.580 -7.024 1.00 95.31 72 LEU A CA 1
ATOM 601 C C . LEU A 1 72 ? 4.932 -3.136 -6.673 1.00 95.31 72 LEU A C 1
ATOM 603 O O . LEU A 1 72 ? 5.387 -2.193 -7.321 1.00 95.31 72 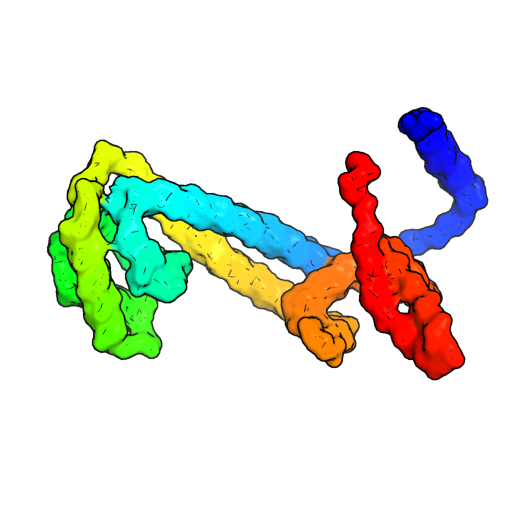LEU A O 1
ATOM 607 N N . TYR A 1 73 ? 4.117 -2.965 -5.637 1.00 96.62 73 TYR A N 1
ATOM 608 C CA . TYR A 1 73 ? 3.559 -1.682 -5.235 1.00 96.62 73 TYR A CA 1
ATOM 609 C C . TYR A 1 73 ? 4.487 -0.918 -4.291 1.00 96.62 73 TYR A C 1
ATOM 611 O O . TYR A 1 73 ? 4.132 0.153 -3.811 1.00 96.62 73 TYR A O 1
ATOM 619 N N . PHE A 1 74 ? 5.689 -1.433 -4.032 1.00 95.31 74 PHE A N 1
ATOM 620 C CA . PHE A 1 74 ? 6.697 -0.727 -3.260 1.00 95.31 74 PHE A CA 1
ATOM 621 C C . PHE A 1 74 ? 7.054 0.619 -3.911 1.00 95.31 74 PHE A C 1
ATOM 623 O O . PHE A 1 74 ? 7.235 0.696 -5.126 1.00 95.31 74 PHE A O 1
ATOM 630 N N . VAL A 1 75 ? 7.232 1.671 -3.103 1.00 96.38 75 VAL A N 1
ATOM 631 C CA . VAL A 1 75 ? 7.485 3.045 -3.586 1.00 96.38 75 VAL A CA 1
ATOM 632 C C . VAL A 1 75 ? 8.646 3.109 -4.583 1.00 96.38 75 VAL A C 1
ATOM 634 O O . VAL A 1 75 ? 8.554 3.799 -5.598 1.00 96.38 75 VAL A O 1
ATOM 637 N N . VAL A 1 76 ? 9.727 2.359 -4.338 1.00 96.44 76 VAL A N 1
ATOM 638 C CA . VAL A 1 76 ? 10.886 2.315 -5.246 1.00 96.44 76 VAL A CA 1
ATOM 639 C C . VAL A 1 76 ? 10.555 1.598 -6.550 1.00 96.44 76 VAL A C 1
ATOM 641 O O . VAL A 1 76 ? 10.927 2.096 -7.604 1.00 96.44 76 VAL A O 1
ATOM 644 N N . SER A 1 77 ? 9.825 0.481 -6.491 1.00 96.94 77 SER A N 1
ATOM 645 C CA . SER A 1 77 ? 9.361 -0.253 -7.677 1.00 96.94 77 SER A CA 1
ATOM 646 C C . SER A 1 77 ? 8.522 0.663 -8.574 1.00 96.94 77 SER A C 1
ATOM 648 O O . SER A 1 77 ? 8.879 0.927 -9.721 1.00 96.94 77 SER A O 1
ATOM 650 N N . LEU A 1 78 ? 7.484 1.285 -8.010 1.00 97.38 78 LEU A N 1
ATOM 651 C CA . LEU A 1 78 ? 6.627 2.228 -8.731 1.00 97.38 78 LEU A CA 1
ATOM 652 C C . LEU A 1 78 ? 7.410 3.434 -9.281 1.00 97.38 78 LEU A C 1
ATOM 654 O O . LEU A 1 78 ? 7.184 3.855 -10.412 1.00 97.38 78 LEU A O 1
ATOM 658 N N . SER A 1 79 ? 8.370 3.968 -8.521 1.00 96.69 79 SER A N 1
ATOM 659 C CA . SER A 1 79 ? 9.191 5.110 -8.956 1.00 96.69 79 SER A CA 1
ATOM 660 C C . SER A 1 79 ? 10.138 4.762 -10.106 1.00 96.69 79 SER A C 1
ATOM 662 O O . SER A 1 79 ? 10.296 5.562 -11.027 1.00 96.69 79 SER A O 1
ATOM 664 N N . VAL A 1 80 ? 10.752 3.576 -10.073 1.00 96.75 80 VAL A N 1
ATOM 665 C CA . VAL A 1 80 ? 11.602 3.070 -11.161 1.00 96.75 80 VAL A CA 1
ATOM 666 C C . VAL A 1 80 ? 10.763 2.853 -12.412 1.00 96.75 80 VAL A C 1
ATOM 668 O O . VAL A 1 80 ? 11.155 3.297 -13.488 1.00 96.75 80 VAL A O 1
ATOM 671 N N . LEU A 1 81 ? 9.595 2.224 -12.277 1.00 95.50 81 LEU A N 1
ATOM 672 C CA . LEU A 1 81 ? 8.696 1.991 -13.402 1.00 95.50 81 LEU A CA 1
ATOM 673 C C . LEU A 1 81 ? 8.146 3.299 -13.988 1.00 95.50 81 LEU A C 1
ATOM 675 O O . LEU A 1 81 ? 7.968 3.390 -15.195 1.00 95.50 81 LEU A O 1
ATOM 679 N N . ARG A 1 82 ? 7.935 4.338 -13.172 1.00 95.12 82 ARG A N 1
ATOM 680 C CA . ARG A 1 82 ? 7.540 5.667 -13.668 1.00 95.12 82 ARG A CA 1
ATOM 681 C C . ARG A 1 82 ? 8.601 6.287 -14.579 1.00 95.12 82 ARG A C 1
ATOM 683 O O . ARG A 1 82 ? 8.258 6.959 -15.541 1.00 95.12 82 ARG A O 1
ATOM 690 N N . GLU A 1 83 ? 9.881 6.075 -14.279 1.00 94.19 83 GLU A N 1
ATOM 691 C CA . GLU A 1 83 ? 10.992 6.610 -15.079 1.00 94.19 83 GLU A CA 1
ATOM 692 C C . GLU A 1 83 ? 11.342 5.721 -16.283 1.00 94.19 83 GLU A C 1
ATOM 694 O O . GLU A 1 83 ? 11.742 6.220 -17.336 1.00 94.19 83 GLU A O 1
ATOM 699 N N . PHE A 1 84 ? 11.154 4.407 -16.147 1.00 94.19 84 PHE A N 1
ATOM 700 C CA . PHE A 1 84 ? 11.421 3.411 -17.184 1.00 94.19 84 PHE A CA 1
ATOM 701 C C . PHE A 1 84 ? 10.181 2.530 -17.427 1.00 94.19 84 PHE A C 1
ATOM 703 O O . PHE A 1 84 ? 10.205 1.337 -17.114 1.00 94.19 84 PHE A O 1
ATOM 710 N N . PRO A 1 85 ? 9.093 3.085 -17.995 1.00 91.50 85 PRO A N 1
ATOM 711 C CA . PRO A 1 85 ? 7.801 2.396 -18.078 1.00 91.50 85 PRO A CA 1
ATOM 712 C C . PRO A 1 85 ? 7.770 1.247 -19.088 1.00 91.50 85 PRO A C 1
ATOM 714 O O . PRO A 1 85 ? 6.858 0.428 -19.060 1.00 91.50 85 PRO A O 1
ATOM 717 N N . THR A 1 86 ? 8.756 1.168 -19.985 1.00 91.19 86 THR A N 1
ATOM 718 C CA . THR A 1 86 ? 8.834 0.140 -21.033 1.00 91.19 86 THR A CA 1
ATOM 719 C C . THR A 1 86 ? 10.159 -0.598 -21.004 1.00 91.19 86 THR A C 1
ATOM 721 O O . THR A 1 86 ? 11.197 -0.052 -20.610 1.00 91.19 86 THR A O 1
ATOM 724 N N . SER A 1 87 ? 10.159 -1.809 -21.554 1.00 91.81 87 SER A N 1
ATOM 725 C CA . SER A 1 87 ? 11.386 -2.572 -21.768 1.00 91.81 87 SER A CA 1
ATOM 726 C C . SER A 1 87 ? 12.393 -1.828 -22.642 1.00 91.81 87 SER A C 1
ATOM 728 O O . SER A 1 87 ? 13.571 -1.786 -22.300 1.00 91.81 87 SER A O 1
ATOM 730 N N . LYS A 1 88 ? 11.947 -1.124 -23.692 1.00 90.31 88 LYS A N 1
ATOM 731 C CA . LYS A 1 88 ? 12.819 -0.284 -24.531 1.00 90.31 88 LYS A CA 1
ATOM 732 C C . LYS A 1 88 ? 13.508 0.822 -23.731 1.00 90.31 88 LYS A C 1
ATOM 734 O O . LYS A 1 88 ? 14.715 1.022 -23.870 1.00 90.31 88 LYS A O 1
ATOM 739 N N . THR A 1 89 ? 12.769 1.528 -22.872 1.00 92.25 89 THR A N 1
ATOM 740 C CA . THR A 1 89 ? 13.346 2.574 -22.008 1.00 92.25 89 THR A CA 1
ATOM 741 C C . THR A 1 89 ? 14.316 2.004 -20.977 1.00 92.25 89 THR A C 1
ATOM 743 O O . THR A 1 89 ? 15.361 2.609 -20.744 1.00 92.25 89 THR A O 1
ATOM 746 N N . ALA A 1 90 ? 14.018 0.827 -20.418 1.00 93.38 90 ALA A N 1
ATOM 747 C CA . ALA A 1 90 ? 14.891 0.152 -19.463 1.00 93.38 90 ALA A CA 1
ATOM 748 C C . ALA A 1 90 ? 16.199 -0.328 -20.121 1.00 93.38 90 ALA A C 1
ATOM 750 O O . ALA A 1 90 ? 17.284 -0.049 -19.612 1.00 93.38 90 ALA A O 1
ATOM 751 N N . LEU A 1 91 ? 16.116 -0.967 -21.294 1.00 94.00 91 LEU A N 1
ATOM 752 C CA . LEU A 1 91 ? 17.286 -1.405 -22.064 1.00 94.00 91 LEU A CA 1
ATOM 753 C C . LEU A 1 91 ? 18.153 -0.219 -22.503 1.00 94.00 91 LEU A C 1
ATOM 755 O O . LEU A 1 91 ? 19.375 -0.282 -22.395 1.00 94.00 91 LEU A O 1
ATOM 759 N N . LYS A 1 92 ? 17.532 0.888 -22.938 1.00 94.38 92 LYS A N 1
ATOM 760 C CA . LYS A 1 92 ? 18.244 2.118 -23.321 1.00 94.38 92 LYS A CA 1
ATOM 761 C C . LYS A 1 92 ? 18.961 2.778 -22.139 1.00 94.38 92 LYS A C 1
ATOM 763 O O . LYS A 1 92 ? 20.008 3.387 -22.337 1.00 94.38 92 LYS A O 1
ATOM 768 N N . ALA A 1 93 ? 18.396 2.702 -20.935 1.00 95.06 93 ALA A N 1
ATOM 769 C CA . ALA A 1 93 ? 19.026 3.242 -19.733 1.00 95.06 93 ALA A CA 1
ATOM 770 C C . ALA A 1 93 ? 20.296 2.465 -19.354 1.00 95.06 93 ALA A C 1
ATOM 772 O O . ALA A 1 93 ? 21.291 3.074 -18.964 1.00 95.06 93 ALA A O 1
ATOM 773 N N . GLY A 1 94 ? 20.264 1.138 -19.509 1.00 94.75 94 GLY A N 1
ATOM 774 C CA . GLY A 1 94 ? 21.385 0.259 -19.199 1.00 94.75 94 GLY A CA 1
ATOM 775 C C . GLY A 1 94 ? 21.582 0.019 -17.698 1.00 94.75 94 GLY A C 1
ATOM 776 O O . GLY A 1 94 ? 20.891 0.574 -16.843 1.00 94.75 94 GLY A O 1
ATOM 777 N N . LEU A 1 95 ? 22.539 -0.856 -17.377 1.00 97.19 95 LEU A N 1
ATOM 778 C CA . LEU A 1 95 ? 22.727 -1.377 -16.019 1.00 97.19 95 LEU A CA 1
ATOM 779 C C . LEU A 1 95 ? 23.144 -0.299 -15.016 1.00 97.19 95 LEU A C 1
ATOM 781 O O . LEU A 1 95 ? 22.615 -0.268 -13.907 1.00 97.19 95 LEU A O 1
ATOM 785 N N . THR A 1 96 ? 24.085 0.564 -15.394 1.00 96.00 96 THR A N 1
ATOM 786 C CA . THR A 1 96 ? 24.639 1.605 -14.516 1.00 96.00 96 THR A CA 1
ATOM 787 C C . THR A 1 96 ? 23.551 2.579 -14.082 1.00 96.00 96 THR A C 1
ATOM 789 O O . THR A 1 96 ? 23.250 2.668 -12.897 1.00 96.00 96 THR A O 1
ATOM 792 N N . LYS A 1 97 ? 22.845 3.187 -15.045 1.00 96.56 97 LYS A N 1
ATOM 793 C CA . LYS A 1 97 ? 21.777 4.155 -14.767 1.00 96.56 97 LYS A CA 1
ATOM 794 C C . LYS A 1 97 ? 20.645 3.562 -13.924 1.00 96.56 97 LYS A C 1
ATOM 796 O O . LYS A 1 97 ? 20.149 4.230 -13.019 1.00 96.56 97 LYS A O 1
ATOM 801 N N . LEU A 1 98 ? 20.231 2.322 -14.203 1.00 96.62 98 LEU A N 1
ATOM 802 C CA . LEU A 1 98 ? 19.213 1.636 -13.400 1.00 96.62 98 LEU A CA 1
ATOM 803 C C . LEU A 1 98 ? 19.700 1.379 -11.969 1.00 96.62 98 LEU A C 1
ATOM 805 O O . LEU A 1 98 ? 18.951 1.621 -11.025 1.00 96.62 98 LEU A O 1
ATOM 809 N N . THR A 1 99 ? 20.945 0.927 -11.804 1.00 97.25 99 THR A N 1
ATOM 810 C CA . THR A 1 99 ? 21.542 0.661 -10.485 1.00 97.25 99 THR A CA 1
ATOM 811 C C . THR A 1 99 ? 21.615 1.941 -9.660 1.00 97.25 99 THR A C 1
ATOM 813 O O . THR A 1 99 ? 21.092 1.969 -8.546 1.00 97.25 99 THR A O 1
ATOM 816 N N . ASP A 1 100 ? 22.162 3.014 -10.234 1.00 96.12 100 ASP A N 1
ATOM 817 C CA . ASP A 1 100 ? 22.291 4.318 -9.578 1.00 96.12 100 ASP A CA 1
ATOM 818 C C . ASP A 1 100 ? 20.924 4.854 -9.155 1.00 96.12 100 ASP A C 1
ATOM 820 O O . ASP A 1 100 ? 20.740 5.346 -8.037 1.00 96.12 100 ASP A O 1
ATOM 824 N N . ARG A 1 101 ? 19.923 4.715 -10.033 1.00 96.56 101 ARG A N 1
ATOM 825 C CA . ARG A 1 101 ? 18.577 5.196 -9.744 1.00 96.56 101 ARG A CA 1
ATOM 826 C C . ARG A 1 101 ? 17.907 4.403 -8.626 1.00 96.56 101 ARG A C 1
ATOM 828 O O . ARG A 1 101 ? 17.310 5.007 -7.736 1.00 96.56 101 ARG A O 1
ATOM 835 N N . ILE A 1 102 ? 18.024 3.077 -8.637 1.00 96.56 102 ILE A N 1
ATOM 836 C CA . ILE A 1 102 ? 17.479 2.215 -7.579 1.00 96.56 102 ILE A CA 1
ATOM 837 C C . ILE A 1 102 ? 18.180 2.489 -6.242 1.00 96.56 102 ILE A C 1
ATOM 839 O O . ILE A 1 102 ? 17.503 2.599 -5.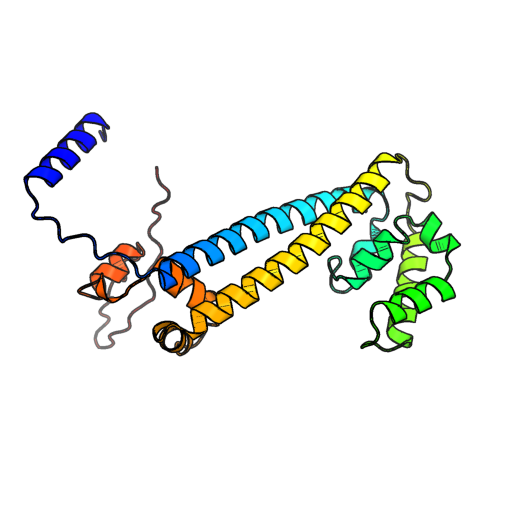218 1.00 9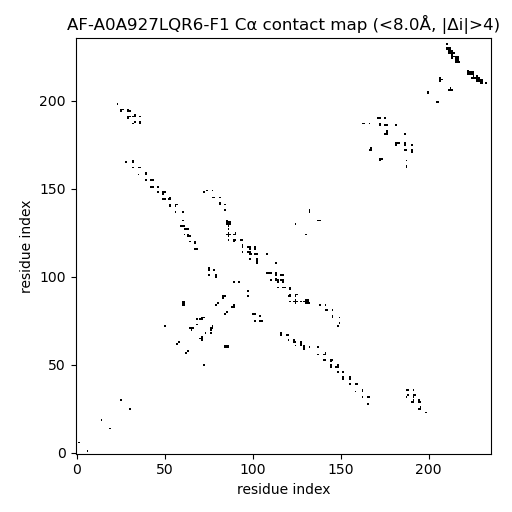6.56 102 ILE A O 1
ATOM 843 N N . ALA A 1 103 ? 19.506 2.650 -6.247 1.00 96.06 103 ALA A N 1
ATOM 844 C CA . ALA A 1 103 ? 20.286 2.979 -5.056 1.00 96.06 103 ALA A CA 1
ATOM 845 C C . ALA A 1 103 ? 19.885 4.347 -4.477 1.00 96.06 103 ALA A C 1
ATOM 847 O O . ALA A 1 103 ? 19.659 4.468 -3.273 1.00 96.06 103 ALA A O 1
ATOM 848 N N . CYS A 1 104 ? 19.696 5.355 -5.335 1.00 95.75 104 CYS A N 1
ATOM 849 C CA . CYS A 1 104 ? 19.222 6.684 -4.945 1.00 95.75 104 CYS A CA 1
ATOM 850 C C . CYS A 1 104 ? 17.822 6.647 -4.306 1.00 95.75 104 CYS A C 1
ATOM 852 O O . CYS A 1 104 ? 17.578 7.315 -3.303 1.00 95.75 104 CYS A O 1
ATOM 854 N N . LEU A 1 105 ? 16.907 5.844 -4.856 1.00 94.62 105 LEU A N 1
ATOM 855 C CA . LEU A 1 105 ? 15.546 5.693 -4.332 1.00 94.62 105 LEU A CA 1
ATOM 856 C C . LEU A 1 105 ? 15.486 4.847 -3.045 1.00 94.62 105 LEU A C 1
ATOM 858 O O . LEU A 1 105 ? 14.530 4.970 -2.279 1.00 94.62 105 LEU A O 1
ATOM 862 N N . CYS A 1 106 ? 16.481 3.989 -2.792 1.00 94.12 106 CYS A N 1
ATOM 863 C CA . CYS A 1 106 ? 16.534 3.117 -1.617 1.00 94.12 106 CYS A CA 1
ATOM 864 C C . CYS A 1 106 ? 17.905 3.143 -0.913 1.00 94.12 106 CYS A C 1
ATOM 866 O O . CYS A 1 106 ? 18.592 2.120 -0.865 1.00 94.12 106 CYS A O 1
ATOM 868 N N . PRO A 1 107 ? 18.286 4.260 -0.266 1.00 91.25 107 PRO A N 1
ATOM 869 C CA . PRO A 1 107 ? 19.618 4.407 0.332 1.00 91.25 107 PRO A CA 1
ATOM 870 C C . PRO A 1 107 ? 19.870 3.459 1.516 1.00 91.25 107 PRO A C 1
ATOM 872 O O . PRO A 1 107 ? 21.004 3.262 1.932 1.00 91.25 107 PRO A O 1
ATOM 875 N N . LYS A 1 108 ? 18.813 2.861 2.083 1.00 93.56 108 LYS A N 1
ATOM 876 C CA . LYS A 1 108 ? 18.912 1.902 3.196 1.00 93.56 108 LYS A CA 1
ATOM 877 C C . LYS A 1 108 ? 19.359 0.500 2.760 1.00 93.56 108 LYS A C 1
ATOM 879 O O . LYS A 1 108 ? 19.654 -0.329 3.619 1.00 93.56 108 LYS A O 1
ATOM 884 N N . ARG A 1 109 ? 19.327 0.186 1.461 1.00 92.88 109 ARG A N 1
ATOM 885 C CA . ARG A 1 109 ? 19.723 -1.123 0.917 1.00 92.88 109 ARG A CA 1
ATOM 886 C C . ARG A 1 109 ? 21.140 -1.052 0.355 1.00 92.88 109 ARG A C 1
ATOM 888 O O . ARG A 1 109 ? 21.639 0.020 0.042 1.00 92.88 109 ARG A O 1
ATOM 895 N N . SER A 1 110 ? 21.789 -2.210 0.244 1.00 95.06 110 SER A N 1
ATOM 896 C CA . SER A 1 110 ? 23.131 -2.291 -0.326 1.00 95.06 110 SER A CA 1
ATOM 897 C C . SER A 1 110 ? 23.124 -1.991 -1.825 1.00 95.06 110 SER A C 1
ATOM 899 O O . SER A 1 110 ? 22.153 -2.267 -2.532 1.00 95.06 110 SER A O 1
ATOM 901 N N . GLU A 1 111 ? 24.249 -1.494 -2.330 1.00 93.62 111 GLU A N 1
ATOM 902 C CA . GLU A 1 111 ? 24.453 -1.281 -3.765 1.00 93.62 111 GLU A CA 1
ATOM 903 C C . GLU A 1 111 ? 24.342 -2.595 -4.558 1.00 93.62 111 GLU A C 1
ATOM 905 O O . GLU A 1 111 ? 23.738 -2.631 -5.627 1.00 93.62 111 GLU A O 1
ATOM 910 N N . ASN A 1 112 ? 24.812 -3.710 -3.984 1.00 95.88 112 ASN A N 1
ATOM 911 C CA . ASN A 1 112 ? 24.644 -5.044 -4.569 1.00 95.88 112 ASN A CA 1
ATOM 912 C C . ASN A 1 112 ? 23.167 -5.396 -4.791 1.00 95.88 112 ASN A C 1
ATOM 914 O O . ASN A 1 112 ? 22.814 -5.888 -5.860 1.00 95.88 112 ASN A O 1
ATOM 918 N N . TRP A 1 113 ? 22.292 -5.091 -3.826 1.00 96.31 113 TRP A N 1
ATOM 919 C CA . TRP A 1 113 ? 20.852 -5.306 -3.982 1.00 96.31 113 TRP A CA 1
ATOM 920 C C . TRP A 1 113 ? 20.283 -4.466 -5.134 1.00 96.31 113 TRP A C 1
ATOM 922 O O . TRP A 1 113 ? 19.502 -4.972 -5.939 1.00 96.31 113 TRP A O 1
ATOM 932 N N . ALA A 1 114 ? 20.699 -3.201 -5.261 1.00 96.81 114 ALA A N 1
ATOM 933 C CA . ALA A 1 114 ? 20.271 -2.344 -6.367 1.00 96.81 114 ALA A CA 1
ATOM 934 C C . ALA A 1 114 ? 20.742 -2.893 -7.726 1.00 96.81 114 ALA A C 1
ATOM 936 O O . ALA A 1 114 ? 19.960 -2.941 -8.677 1.00 96.81 114 ALA A O 1
ATOM 937 N N . ASN A 1 115 ? 21.985 -3.377 -7.794 1.00 97.38 115 ASN A N 1
ATOM 938 C CA . ASN A 1 115 ? 22.567 -3.983 -8.989 1.00 97.38 115 ASN A CA 1
ATOM 939 C C . ASN A 1 115 ? 21.825 -5.265 -9.402 1.00 97.38 115 ASN A C 1
ATOM 941 O O . ASN A 1 115 ? 21.515 -5.452 -10.579 1.00 97.38 115 ASN A O 1
ATOM 945 N N . GLU A 1 116 ? 21.483 -6.127 -8.441 1.00 97.56 116 GLU A N 1
ATOM 946 C CA . GLU A 1 116 ? 20.674 -7.328 -8.676 1.00 97.56 116 GLU A CA 1
ATOM 947 C C . GLU A 1 116 ? 19.297 -6.983 -9.252 1.00 97.56 116 GLU A C 1
ATOM 949 O O . GLU A 1 116 ? 18.866 -7.597 -10.231 1.00 97.56 116 GLU A O 1
ATOM 954 N N . LYS A 1 117 ? 18.617 -5.968 -8.700 1.00 97.19 117 LYS A N 1
ATOM 955 C CA . LYS A 1 117 ? 17.323 -5.511 -9.228 1.00 97.19 117 LYS A CA 1
ATOM 956 C C . LYS A 1 117 ? 17.453 -4.898 -10.617 1.00 97.19 117 LYS A C 1
ATOM 958 O O . LYS A 1 117 ? 16.647 -5.224 -11.484 1.00 97.19 117 LYS A O 1
ATOM 963 N N . ALA A 1 118 ? 18.482 -4.095 -10.870 1.00 97.44 118 ALA A N 1
ATOM 964 C CA . ALA A 1 118 ? 18.749 -3.543 -12.195 1.00 97.44 118 ALA A CA 1
ATOM 965 C C . ALA A 1 118 ? 18.998 -4.645 -13.242 1.00 97.44 118 ALA A C 1
ATOM 967 O O . ALA A 1 118 ? 18.425 -4.599 -14.331 1.00 97.44 118 ALA A O 1
ATOM 968 N N . LYS A 1 119 ? 19.782 -5.679 -12.902 1.00 97.81 119 LYS A N 1
ATOM 969 C CA . LYS A 1 119 ? 19.978 -6.863 -13.758 1.00 97.81 119 LYS A CA 1
ATOM 970 C C . LYS A 1 119 ? 18.665 -7.593 -14.025 1.00 97.81 119 LYS A C 1
ATOM 972 O O . LYS A 1 119 ? 18.378 -7.898 -15.177 1.00 97.81 119 LYS A O 1
ATOM 977 N N . ALA A 1 120 ? 17.859 -7.831 -12.991 1.00 97.50 120 ALA A N 1
ATOM 978 C CA . ALA A 1 120 ? 16.556 -8.476 -13.138 1.00 97.50 120 ALA A CA 1
ATOM 979 C C . ALA A 1 120 ? 15.614 -7.677 -14.059 1.00 97.50 120 ALA A C 1
ATOM 981 O O . ALA A 1 120 ? 14.952 -8.275 -14.904 1.00 97.50 120 ALA A O 1
ATOM 982 N N . ILE A 1 121 ? 15.616 -6.339 -13.973 1.00 96.94 121 ILE A N 1
ATOM 983 C CA . ILE A 1 121 ? 14.869 -5.464 -14.895 1.00 96.94 121 ILE A CA 1
ATOM 984 C C . ILE A 1 121 ? 15.351 -5.635 -16.331 1.00 96.94 121 ILE A C 1
ATOM 986 O O . ILE A 1 121 ? 14.523 -5.767 -17.226 1.00 96.94 121 ILE A O 1
ATOM 990 N N . LEU A 1 122 ? 16.662 -5.646 -16.573 1.00 96.81 122 LEU A N 1
ATOM 991 C CA . LEU A 1 122 ? 17.197 -5.807 -17.927 1.00 96.81 122 LEU A CA 1
ATOM 992 C C . LEU A 1 122 ? 16.892 -7.190 -18.512 1.00 96.81 122 LEU A C 1
ATOM 994 O O . LEU A 1 122 ? 16.565 -7.281 -19.692 1.00 96.81 122 LEU A O 1
ATOM 998 N N . ILE A 1 123 ? 16.949 -8.246 -17.697 1.00 96.19 123 ILE A N 1
ATOM 999 C CA . ILE A 1 123 ? 16.572 -9.606 -18.109 1.00 96.19 123 ILE A CA 1
ATOM 1000 C C . ILE A 1 123 ? 15.085 -9.653 -18.474 1.00 96.19 123 ILE A C 1
ATOM 1002 O O . ILE A 1 123 ? 14.737 -10.102 -19.564 1.00 96.19 123 ILE A O 1
ATOM 1006 N N . ALA A 1 124 ? 14.214 -9.129 -17.606 1.00 95.19 124 ALA A N 1
ATOM 1007 C CA . ALA A 1 124 ? 12.783 -9.031 -17.884 1.00 95.19 124 ALA A CA 1
ATOM 1008 C C . ALA A 1 124 ? 12.513 -8.191 -19.142 1.00 95.19 124 ALA A C 1
ATOM 1010 O O . ALA A 1 124 ? 11.646 -8.521 -19.944 1.00 95.19 124 ALA A O 1
ATOM 1011 N N . ALA A 1 125 ? 13.269 -7.109 -19.345 1.00 94.12 125 ALA A N 1
ATOM 1012 C CA . ALA A 1 125 ? 13.122 -6.250 -20.509 1.00 94.12 125 ALA A CA 1
ATOM 1013 C C . ALA A 1 125 ? 13.548 -6.941 -21.811 1.00 94.12 125 ALA A C 1
ATOM 1015 O O . ALA A 1 125 ? 12.897 -6.753 -22.835 1.00 94.12 125 ALA A O 1
ATOM 1016 N N . ALA A 1 126 ? 14.615 -7.740 -21.779 1.00 93.38 126 ALA A N 1
ATOM 1017 C CA . ALA A 1 126 ? 15.089 -8.495 -22.936 1.00 93.38 126 ALA A CA 1
ATOM 1018 C C . ALA A 1 126 ? 14.113 -9.612 -23.343 1.00 93.38 126 ALA A C 1
ATOM 1020 O O . ALA A 1 126 ? 13.937 -9.863 -24.533 1.00 93.38 126 ALA A O 1
ATOM 1021 N N . ASN A 1 127 ? 13.460 -10.241 -22.362 1.00 91.88 127 ASN A N 1
ATOM 1022 C CA . ASN A 1 127 ? 12.503 -11.328 -22.580 1.00 91.88 127 ASN A CA 1
ATOM 1023 C C . ASN A 1 127 ? 11.075 -10.843 -22.872 1.00 91.88 127 ASN A C 1
ATOM 1025 O O . ASN A 1 127 ? 10.215 -11.660 -23.198 1.00 91.88 127 ASN A O 1
ATOM 1029 N N . ASN A 1 128 ? 10.806 -9.539 -22.758 1.00 89.81 128 ASN A N 1
ATOM 1030 C CA . ASN A 1 128 ? 9.458 -9.018 -22.929 1.00 89.81 128 ASN A CA 1
ATOM 1031 C C . ASN A 1 128 ? 8.988 -9.179 -24.391 1.00 89.81 128 ASN A C 1
ATOM 1033 O O . ASN A 1 128 ? 9.629 -8.629 -25.294 1.00 89.81 128 ASN A O 1
ATOM 1037 N N . PRO A 1 129 ? 7.850 -9.857 -24.643 1.00 84.62 129 PRO A N 1
ATOM 1038 C CA . PRO A 1 129 ? 7.276 -9.959 -25.985 1.00 84.62 129 PRO A CA 1
ATOM 1039 C C . PRO A 1 129 ? 6.852 -8.597 -26.569 1.00 84.62 129 PRO A C 1
ATOM 1041 O O . PRO A 1 129 ? 6.789 -8.444 -27.787 1.00 84.62 129 PRO A O 1
ATOM 1044 N N . PHE A 1 130 ? 6.597 -7.594 -25.724 1.00 80.69 130 PHE A N 1
ATOM 1045 C CA . PHE A 1 130 ? 6.141 -6.254 -26.103 1.00 80.69 130 PHE A CA 1
ATOM 1046 C C . PHE A 1 130 ? 7.301 -5.245 -26.139 1.00 80.69 130 PHE A C 1
ATOM 1048 O O . PHE A 1 130 ? 7.366 -4.305 -25.344 1.00 80.69 130 PHE A O 1
ATOM 1055 N N . GLN A 1 131 ? 8.251 -5.437 -27.061 1.00 65.75 131 GLN A N 1
ATOM 1056 C CA . GLN A 1 131 ? 9.437 -4.570 -27.160 1.00 65.75 131 GLN A CA 1
ATOM 1057 C C . GLN A 1 131 ? 9.104 -3.106 -27.502 1.00 65.75 131 GLN A C 1
ATOM 1059 O O . GLN A 1 131 ? 9.808 -2.195 -27.060 1.00 65.75 131 GLN A O 1
ATOM 1064 N N . GLU A 1 132 ? 8.017 -2.866 -28.239 1.00 65.88 132 GLU A N 1
ATOM 1065 C CA . GLU A 1 132 ? 7.444 -1.537 -28.452 1.00 65.88 132 GLU A CA 1
ATOM 1066 C C . GLU A 1 132 ? 6.007 -1.503 -27.929 1.00 65.88 132 GLU A C 1
ATOM 1068 O O . GLU A 1 132 ? 5.219 -2.415 -28.177 1.00 65.88 132 GLU A O 1
ATOM 1073 N N . THR A 1 133 ? 5.655 -0.451 -27.185 1.00 63.66 133 THR A N 1
ATOM 1074 C CA . THR A 1 133 ? 4.281 -0.261 -26.715 1.00 63.66 133 THR A CA 1
ATOM 1075 C C . THR A 1 133 ? 3.359 -0.059 -27.903 1.00 63.66 133 THR A C 1
ATOM 1077 O O . THR A 1 133 ? 3.472 0.949 -28.599 1.00 63.66 133 THR A O 1
ATOM 1080 N N . VAL A 1 134 ? 2.425 -0.992 -28.093 1.00 64.12 134 VAL A N 1
ATOM 1081 C CA . VAL A 1 134 ? 1.464 -0.980 -29.208 1.00 64.12 134 VAL A CA 1
ATOM 1082 C C . VAL A 1 134 ? 0.577 0.271 -29.168 1.00 64.12 134 VAL A C 1
ATOM 1084 O O . VAL A 1 134 ? 0.222 0.812 -30.212 1.00 64.12 134 VAL A O 1
ATOM 1087 N N . TYR A 1 135 ? 0.281 0.783 -27.966 1.00 73.12 135 TYR A N 1
ATOM 1088 C CA . TYR A 1 135 ? -0.527 1.985 -27.769 1.00 73.12 135 TYR A CA 1
ATOM 1089 C C . TYR A 1 135 ? 0.132 2.944 -26.774 1.00 73.12 135 TYR A C 1
ATOM 1091 O O . TYR A 1 135 ? 0.404 2.588 -25.627 1.00 73.12 135 TYR A O 1
ATOM 1099 N N . SER A 1 136 ? 0.336 4.196 -27.190 1.00 79.75 136 SER A N 1
ATOM 1100 C CA . SER A 1 136 ? 0.847 5.273 -26.328 1.00 79.75 136 SER A CA 1
ATOM 1101 C C . SER A 1 136 ? -0.085 5.587 -25.151 1.00 79.75 136 SER A C 1
ATOM 1103 O O . SER A 1 136 ? 0.377 6.036 -24.104 1.00 79.75 136 SER A O 1
ATOM 1105 N N . SER A 1 137 ? -1.383 5.292 -25.284 1.00 85.94 137 SER A N 1
ATOM 1106 C CA . SER A 1 137 ? -2.374 5.427 -24.212 1.00 85.94 137 SER A CA 1
ATOM 1107 C C . SER A 1 137 ? -2.031 4.595 -22.974 1.00 85.94 137 SER A C 1
ATOM 1109 O O . SER A 1 137 ? -2.258 5.062 -21.861 1.00 85.94 137 SER A O 1
ATOM 1111 N N . HIS A 1 138 ? -1.421 3.414 -23.129 1.00 87.62 138 HIS A N 1
ATOM 1112 C CA . HIS A 1 138 ? -1.029 2.587 -21.985 1.00 87.62 138 HIS A CA 1
ATOM 1113 C C . HIS A 1 138 ? 0.062 3.236 -21.133 1.00 87.62 138 HIS A C 1
ATOM 1115 O O . HIS A 1 138 ? 0.058 3.062 -19.918 1.00 87.62 138 HIS A O 1
ATOM 1121 N N . LEU A 1 139 ? 0.957 4.025 -21.735 1.00 88.88 139 LEU A N 1
ATOM 1122 C CA . LEU A 1 139 ? 1.972 4.769 -20.985 1.00 88.88 139 LEU A CA 1
ATOM 1123 C C . LEU A 1 139 ? 1.344 5.856 -20.122 1.00 88.88 139 LEU A C 1
ATOM 1125 O O . LEU A 1 139 ? 1.685 5.974 -18.947 1.00 88.88 139 LEU A O 1
ATOM 1129 N N . VAL A 1 140 ? 0.370 6.578 -20.682 1.00 92.06 140 VAL A N 1
ATOM 1130 C CA . VAL A 1 140 ? -0.417 7.569 -19.938 1.00 92.06 140 VAL A CA 1
ATOM 1131 C C . VAL A 1 140 ? -1.155 6.896 -18.778 1.00 92.06 140 VAL A C 1
ATOM 1133 O O . VAL A 1 140 ? -1.127 7.394 -17.654 1.00 92.06 140 VAL A O 1
ATOM 1136 N N . SER A 1 141 ? -1.772 5.734 -19.015 1.00 93.44 141 SER A N 1
ATOM 1137 C CA . SER A 1 141 ? -2.446 4.968 -17.963 1.00 93.44 141 SER A CA 1
ATOM 1138 C C . SER A 1 141 ? -1.485 4.485 -16.873 1.00 93.44 141 SER A C 1
ATOM 1140 O O . SER A 1 141 ? -1.813 4.611 -15.696 1.00 93.44 141 SER A O 1
ATOM 1142 N N . ILE A 1 142 ? -0.302 3.967 -17.227 1.00 93.12 142 ILE A N 1
ATOM 1143 C CA . ILE A 1 142 ? 0.715 3.536 -16.251 1.00 93.12 142 ILE A CA 1
ATOM 1144 C C . ILE A 1 142 ? 1.131 4.702 -15.359 1.00 93.12 142 ILE A C 1
ATOM 1146 O O . ILE A 1 142 ? 1.124 4.562 -14.137 1.00 93.12 142 ILE A O 1
ATOM 1150 N N . GLU A 1 143 ? 1.461 5.851 -15.945 1.00 94.50 143 GLU A N 1
ATOM 1151 C CA . GLU A 1 143 ? 1.881 7.029 -15.186 1.00 94.50 143 GLU A CA 1
ATOM 1152 C C . GLU A 1 143 ? 0.776 7.524 -14.241 1.00 94.50 143 GLU A C 1
ATOM 1154 O O . GLU A 1 143 ? 1.033 7.781 -13.057 1.00 94.50 143 GLU A O 1
ATOM 1159 N N . LEU A 1 144 ? -0.464 7.593 -14.739 1.00 96.75 144 LEU A N 1
ATOM 1160 C CA . LEU A 1 144 ? -1.634 7.966 -13.948 1.00 96.75 144 LEU A CA 1
ATOM 1161 C C . LEU A 1 144 ? -1.825 7.017 -12.761 1.00 96.75 144 LEU A C 1
ATOM 1163 O O . LEU A 1 144 ? -1.937 7.466 -11.619 1.00 96.75 144 LEU A O 1
ATOM 1167 N N . TYR A 1 145 ? -1.837 5.706 -13.010 1.00 97.56 145 TYR A N 1
ATOM 1168 C CA . TYR A 1 145 ? -2.051 4.726 -11.953 1.00 97.56 145 TYR A CA 1
ATOM 1169 C C . TYR A 1 145 ? -0.904 4.696 -10.946 1.00 97.56 145 TYR A C 1
ATOM 1171 O O . TYR A 1 145 ? -1.174 4.630 -9.751 1.00 97.56 145 TYR A O 1
ATOM 1179 N N . ILE A 1 146 ? 0.357 4.803 -11.379 1.00 97.69 146 ILE A N 1
ATOM 1180 C CA . ILE A 1 146 ? 1.493 4.913 -10.453 1.00 97.69 146 ILE A CA 1
ATOM 1181 C C . ILE A 1 146 ? 1.313 6.125 -9.536 1.00 97.69 146 ILE A C 1
ATOM 1183 O O . ILE A 1 146 ? 1.502 6.013 -8.324 1.00 97.69 146 ILE A O 1
ATOM 1187 N N . THR A 1 147 ? 0.918 7.268 -10.097 1.00 97.69 147 THR A N 1
ATOM 1188 C CA . THR A 1 147 ? 0.689 8.493 -9.323 1.00 97.69 147 THR A CA 1
ATOM 1189 C C . THR A 1 147 ? -0.413 8.292 -8.284 1.00 97.69 147 THR A C 1
ATOM 1191 O O . THR A 1 147 ? -0.188 8.565 -7.106 1.00 97.69 147 THR A O 1
ATOM 1194 N N . LEU A 1 148 ? -1.555 7.726 -8.687 1.00 98.00 148 LEU A N 1
ATOM 1195 C CA . LEU A 1 148 ? -2.659 7.416 -7.775 1.00 98.00 148 LEU A CA 1
ATOM 1196 C C . LEU A 1 148 ? -2.244 6.434 -6.675 1.00 98.00 148 LEU A C 1
ATOM 1198 O O . LEU A 1 148 ? -2.569 6.641 -5.510 1.00 98.00 148 LEU A O 1
ATOM 1202 N N . LEU A 1 149 ? -1.506 5.376 -7.016 1.00 98.38 149 LEU A N 1
ATOM 1203 C CA . LEU A 1 149 ? -1.050 4.373 -6.053 1.00 98.38 149 LEU A CA 1
ATOM 1204 C C . LEU A 1 149 ? -0.130 4.980 -4.989 1.00 98.38 149 LEU A C 1
ATOM 1206 O O . LEU A 1 149 ? -0.296 4.675 -3.808 1.00 98.38 149 LEU A O 1
ATOM 1210 N N . LEU A 1 150 ? 0.801 5.850 -5.389 1.00 97.81 150 LEU A N 1
ATOM 1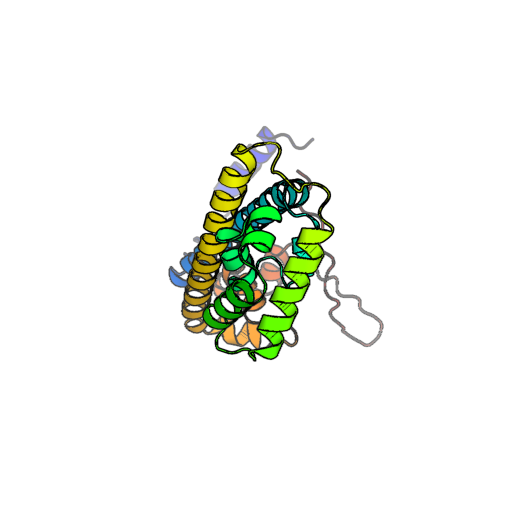211 C CA . LEU A 1 150 ? 1.688 6.553 -4.460 1.00 97.81 150 LEU A CA 1
ATOM 1212 C C . LEU A 1 150 ? 0.906 7.515 -3.552 1.00 97.81 150 LEU A C 1
ATOM 1214 O O . LEU A 1 150 ? 1.136 7.534 -2.344 1.00 97.81 150 LEU A O 1
ATOM 1218 N N . GLN A 1 151 ? -0.059 8.254 -4.105 1.00 97.56 151 GLN A N 1
ATOM 1219 C CA . GLN A 1 151 ? -0.931 9.140 -3.324 1.00 97.56 151 GLN A CA 1
ATOM 1220 C C . GLN A 1 151 ? -1.795 8.361 -2.328 1.00 97.56 151 GLN A C 1
ATOM 1222 O O . GLN A 1 151 ? -1.919 8.758 -1.173 1.00 97.56 151 GLN A O 1
ATOM 1227 N N . TYR A 1 152 ? -2.358 7.219 -2.733 1.00 98.25 152 TYR A N 1
ATOM 1228 C CA . TYR A 1 152 ? -3.113 6.363 -1.822 1.00 98.25 152 TYR A CA 1
ATOM 1229 C C . TYR A 1 152 ? -2.252 5.842 -0.676 1.00 98.25 152 TYR A C 1
ATOM 1231 O O . TYR A 1 152 ? -2.717 5.838 0.459 1.00 98.25 152 TYR A O 1
ATOM 1239 N N . GLN A 1 153 ? -1.008 5.436 -0.940 1.00 97.81 153 GLN A N 1
ATOM 1240 C CA . GLN A 1 153 ? -0.083 5.004 0.112 1.00 97.81 153 GLN A CA 1
ATOM 1241 C C . GLN A 1 153 ? 0.199 6.120 1.118 1.00 97.81 153 GLN A C 1
ATOM 1243 O O . GLN A 1 153 ? 0.159 5.883 2.326 1.00 97.81 153 GLN A O 1
ATOM 1248 N N . GLU A 1 154 ? 0.442 7.335 0.629 1.00 96.88 154 GLU A N 1
ATOM 1249 C CA . GLU A 1 154 ? 0.653 8.502 1.482 1.00 96.88 154 GLU A CA 1
ATOM 1250 C C . GLU A 1 154 ? -0.589 8.807 2.330 1.00 96.88 154 GLU A C 1
ATOM 1252 O O . GLU A 1 154 ? -0.494 8.909 3.555 1.00 96.88 154 GLU A O 1
ATOM 1257 N N . HIS A 1 155 ? -1.763 8.900 1.704 1.00 95.81 155 HIS A N 1
ATOM 1258 C CA . HIS A 1 155 ? -3.007 9.204 2.406 1.00 95.81 155 HIS A CA 1
ATOM 1259 C C . HIS A 1 155 ? -3.387 8.115 3.408 1.00 95.81 155 HIS A C 1
ATOM 1261 O O . HIS A 1 155 ? -3.755 8.444 4.532 1.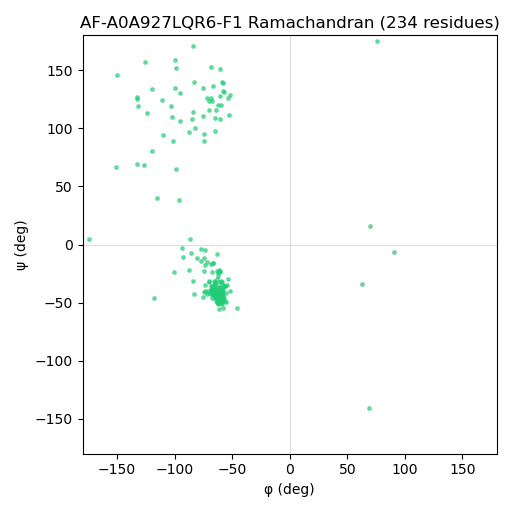00 95.81 155 HIS A O 1
ATOM 1267 N N . LEU A 1 156 ? -3.256 6.833 3.055 1.00 97.44 156 LEU A N 1
ATOM 1268 C CA . LEU A 1 156 ? -3.520 5.732 3.985 1.00 97.44 156 LEU A CA 1
ATOM 1269 C C . LEU A 1 156 ? -2.599 5.810 5.204 1.00 97.44 156 LEU A C 1
ATOM 1271 O O . LEU A 1 156 ? -3.098 5.732 6.322 1.00 97.44 156 LEU A O 1
ATOM 1275 N N . SER A 1 157 ? -1.303 6.074 5.010 1.00 96.94 157 SER A N 1
ATOM 1276 C CA . SER A 1 157 ? -0.366 6.255 6.126 1.00 96.94 157 SER A CA 1
ATOM 1277 C C . SER A 1 157 ? -0.727 7.464 7.001 1.00 96.94 157 SER A C 1
ATOM 1279 O O . SER A 1 157 ? -0.692 7.384 8.229 1.00 96.94 157 SER A O 1
ATOM 1281 N N . GLN A 1 158 ? -1.133 8.584 6.397 1.00 96.06 158 GLN A N 1
ATOM 1282 C CA . GLN A 1 158 ? -1.603 9.758 7.140 1.00 96.06 158 GLN A CA 1
ATOM 1283 C C . GLN A 1 158 ? -2.884 9.470 7.937 1.00 96.06 158 GLN A C 1
ATOM 1285 O O . GLN A 1 158 ? -3.010 9.940 9.070 1.00 96.06 158 GLN A O 1
ATOM 1290 N N . LEU A 1 159 ? -3.834 8.724 7.363 1.00 95.75 159 LEU A N 1
ATOM 1291 C CA . LEU A 1 159 ? -5.049 8.307 8.062 1.00 95.75 159 LEU A CA 1
ATOM 1292 C C . LEU A 1 159 ? -4.720 7.363 9.222 1.00 95.75 159 LEU A C 1
ATOM 1294 O O . LEU A 1 159 ? -5.239 7.580 10.312 1.00 95.75 159 LEU A O 1
ATOM 1298 N N . GLU A 1 160 ? -3.849 6.374 9.014 1.00 95.81 160 GLU A N 1
ATOM 1299 C CA . GLU A 1 160 ? -3.402 5.439 10.058 1.00 95.81 160 GLU 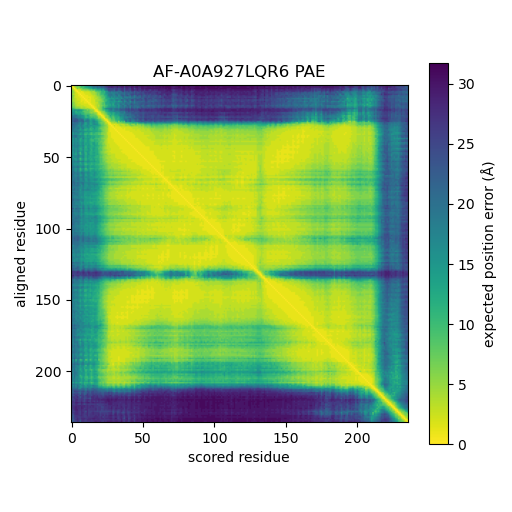A CA 1
ATOM 1300 C C . GLU A 1 160 ? -2.802 6.189 11.247 1.00 95.81 160 GLU A C 1
ATOM 1302 O O . GLU A 1 160 ? -3.263 6.009 12.369 1.00 95.81 160 GLU A O 1
ATOM 1307 N N . ASN A 1 161 ? -1.898 7.141 11.000 1.00 95.62 161 ASN A N 1
ATOM 1308 C CA . ASN A 1 161 ? -1.304 7.952 12.065 1.00 95.62 161 ASN A CA 1
ATOM 1309 C C . ASN A 1 161 ? -2.351 8.757 12.861 1.00 95.62 161 ASN A C 1
ATOM 1311 O O . ASN A 1 161 ? -2.239 8.892 14.078 1.00 95.62 161 ASN A O 1
ATOM 1315 N N . LYS A 1 162 ? -3.378 9.305 12.193 1.00 95.19 162 LYS A N 1
ATOM 1316 C CA . LYS A 1 162 ? -4.467 10.040 12.866 1.00 95.19 162 LYS A CA 1
ATOM 1317 C C . LYS A 1 162 ? -5.377 9.114 13.667 1.00 95.19 162 LYS A C 1
ATOM 1319 O O . LYS A 1 162 ? -5.816 9.486 14.752 1.00 95.19 162 LYS A O 1
ATOM 1324 N N . ILE A 1 163 ? -5.674 7.936 13.123 1.00 95.69 163 ILE A N 1
ATOM 1325 C CA . ILE A 1 163 ? -6.464 6.903 13.792 1.00 95.69 163 ILE A CA 1
ATOM 1326 C C . ILE A 1 163 ? -5.737 6.434 15.053 1.00 95.69 163 ILE A C 1
ATOM 1328 O O . ILE A 1 163 ? -6.348 6.418 16.118 1.00 95.69 163 ILE A O 1
ATOM 1332 N N . ASP A 1 164 ? -4.444 6.128 14.949 1.00 94.06 164 ASP A N 1
ATOM 1333 C CA . ASP A 1 164 ? -3.623 5.695 16.079 1.00 94.06 164 ASP A CA 1
ATOM 1334 C C . ASP A 1 164 ? -3.532 6.789 17.151 1.00 94.06 164 ASP A C 1
ATOM 1336 O O . ASP A 1 164 ? -3.672 6.499 18.338 1.00 94.06 164 ASP A O 1
ATOM 1340 N N . ALA A 1 165 ? -3.353 8.057 16.763 1.00 92.94 165 ALA A N 1
ATOM 1341 C CA . ALA A 1 165 ? -3.334 9.171 17.712 1.00 92.94 165 ALA A CA 1
ATOM 1342 C C . ALA A 1 165 ? -4.645 9.268 18.513 1.00 92.94 165 ALA A C 1
ATOM 1344 O O . ALA A 1 165 ? -4.601 9.303 19.739 1.00 92.94 165 ALA A O 1
ATOM 1345 N N . LEU A 1 166 ? -5.800 9.229 17.838 1.00 92.06 166 LEU A N 1
ATOM 1346 C CA . LEU A 1 166 ? -7.107 9.268 18.504 1.00 92.06 166 LEU A CA 1
ATOM 1347 C C . LEU A 1 166 ? -7.374 8.022 19.353 1.00 92.06 166 LEU A C 1
ATOM 1349 O O . LEU A 1 166 ? -7.970 8.125 20.419 1.00 92.06 166 LEU A O 1
ATOM 1353 N N . ALA A 1 167 ? -6.963 6.842 18.888 1.00 92.44 167 ALA A N 1
ATOM 1354 C CA . ALA A 1 167 ? -7.166 5.599 19.622 1.00 92.44 167 ALA A CA 1
ATOM 1355 C C . ALA A 1 167 ? -6.390 5.587 20.946 1.00 92.44 167 ALA A C 1
ATOM 1357 O O . ALA A 1 167 ? -6.925 5.153 21.962 1.00 92.44 167 ALA A O 1
ATOM 1358 N N . ASN A 1 168 ? -5.165 6.120 20.956 1.00 90.56 168 ASN A N 1
ATOM 1359 C CA . ASN A 1 168 ? -4.331 6.192 22.157 1.00 90.56 168 ASN A CA 1
ATOM 1360 C C . ASN A 1 168 ? -4.866 7.157 23.233 1.00 90.56 168 ASN A C 1
ATOM 1362 O O . ASN A 1 168 ? -4.442 7.065 24.383 1.00 90.56 168 ASN A O 1
ATOM 1366 N N . GLU A 1 169 ? -5.790 8.060 22.894 1.00 88.56 169 GLU A N 1
ATOM 1367 C CA . GLU A 1 169 ? -6.465 8.938 23.862 1.00 88.56 169 GLU A CA 1
ATOM 1368 C C . GLU A 1 169 ? -7.620 8.237 24.601 1.00 88.56 169 GLU A C 1
ATOM 1370 O O . GLU A 1 169 ? -8.144 8.774 25.578 1.00 88.56 169 GLU A O 1
ATOM 1375 N N . VAL A 1 170 ? -8.030 7.048 24.147 1.00 87.81 170 VAL A N 1
ATOM 1376 C CA . VAL A 1 170 ? -9.179 6.312 24.682 1.00 87.81 170 VAL A CA 1
ATOM 1377 C C . VAL A 1 170 ? -8.698 5.177 25.583 1.00 87.81 170 VAL A C 1
ATOM 1379 O O . VAL A 1 170 ? -8.015 4.263 25.130 1.00 87.81 170 VAL A O 1
ATOM 1382 N N . GLU A 1 171 ? -9.079 5.190 26.861 1.00 87.88 171 GLU A N 1
ATOM 1383 C CA . GLU A 1 171 ? -8.649 4.174 27.836 1.00 87.88 171 GLU A CA 1
ATOM 1384 C C . GLU A 1 171 ? -9.070 2.754 27.414 1.00 87.88 171 GLU A C 1
ATOM 1386 O O . GLU A 1 171 ? -8.286 1.803 27.503 1.00 87.88 171 GLU A O 1
ATOM 1391 N N . GLU A 1 172 ? -10.278 2.614 26.861 1.00 89.75 172 GLU A N 1
ATOM 1392 C CA . GLU A 1 172 ? -10.818 1.340 26.388 1.00 89.75 172 GLU A CA 1
ATOM 1393 C C . GLU A 1 172 ? -9.977 0.706 25.271 1.00 89.75 172 GLU A C 1
ATOM 1395 O O . GLU A 1 172 ? -9.996 -0.518 25.120 1.00 89.75 172 GLU A O 1
ATOM 1400 N N . PHE A 1 173 ? -9.202 1.495 24.518 1.00 92.00 173 PHE A N 1
ATOM 1401 C CA . PHE A 1 173 ? -8.308 0.977 23.483 1.00 92.00 173 PHE A CA 1
ATOM 1402 C C . PHE A 1 173 ? -7.259 0.022 24.069 1.00 92.00 173 PHE A C 1
ATOM 1404 O O . PHE A 1 173 ? -7.100 -1.099 23.578 1.00 92.00 173 PHE A O 1
ATOM 1411 N N . MET A 1 174 ? -6.611 0.421 25.168 1.00 91.00 174 MET A N 1
ATOM 1412 C CA . MET A 1 174 ? -5.589 -0.390 25.843 1.00 91.00 174 MET A CA 1
ATOM 1413 C C . MET A 1 174 ? -6.193 -1.649 26.472 1.00 91.00 174 MET A C 1
ATOM 1415 O O . MET A 1 174 ? -5.582 -2.719 26.449 1.00 91.00 174 MET A O 1
ATOM 1419 N N . ILE A 1 175 ? -7.424 -1.547 26.985 1.00 92.44 175 ILE A N 1
ATOM 1420 C CA . ILE A 1 175 ? -8.157 -2.690 27.543 1.00 92.44 175 ILE A CA 1
ATOM 1421 C C . ILE A 1 175 ? -8.442 -3.719 26.445 1.00 92.44 175 ILE A C 1
ATOM 1423 O O . ILE A 1 175 ? -8.151 -4.901 26.626 1.00 92.44 175 ILE A O 1
ATOM 1427 N N . ILE A 1 176 ? -8.958 -3.288 25.291 1.00 92.00 176 ILE A N 1
ATOM 1428 C CA . ILE A 1 176 ? -9.255 -4.190 24.169 1.00 92.00 176 ILE A CA 1
ATOM 1429 C C . ILE A 1 176 ? -7.969 -4.836 23.635 1.00 92.00 176 ILE A C 1
ATOM 1431 O O . ILE A 1 176 ? -7.951 -6.037 23.365 1.00 92.00 176 ILE A O 1
ATOM 1435 N N . GLN A 1 177 ? -6.881 -4.072 23.527 1.00 93.19 177 GLN A N 1
ATOM 1436 C CA . GLN A 1 177 ? -5.592 -4.576 23.048 1.00 93.19 177 GLN A CA 1
ATOM 1437 C C . GLN A 1 177 ? -4.932 -5.578 24.015 1.00 93.19 177 GLN A C 1
ATOM 1439 O O . GLN A 1 177 ? -4.134 -6.411 23.590 1.00 93.19 177 GLN A O 1
ATOM 1444 N N . SER A 1 178 ? -5.272 -5.541 25.309 1.00 93.94 178 SER A N 1
ATOM 1445 C CA . SER A 1 178 ? -4.760 -6.507 26.294 1.00 93.94 178 SER A CA 1
ATOM 1446 C C . SER A 1 178 ? -5.260 -7.942 26.062 1.00 93.94 178 SER A C 1
ATOM 1448 O O . SER A 1 178 ? -4.685 -8.894 26.594 1.00 93.94 178 SER A O 1
ATOM 1450 N N . ILE A 1 179 ? -6.313 -8.114 25.255 1.00 93.50 179 ILE A N 1
ATOM 1451 C CA . ILE A 1 179 ? -6.864 -9.423 24.910 1.00 93.50 179 ILE A CA 1
ATOM 1452 C C . ILE A 1 179 ? -5.874 -10.156 23.986 1.00 93.50 179 ILE A C 1
ATOM 1454 O O . ILE A 1 179 ? -5.549 -9.650 22.907 1.00 93.50 179 ILE A O 1
ATOM 1458 N N . PRO A 1 180 ? -5.416 -11.373 24.347 1.00 93.06 180 PRO A N 1
ATOM 1459 C CA . PRO A 1 180 ? -4.490 -12.136 23.519 1.00 93.06 180 PRO A CA 1
ATOM 1460 C C . PRO A 1 180 ? -5.001 -12.315 22.083 1.00 93.06 180 PRO A C 1
ATOM 1462 O O . PRO A 1 180 ? -6.110 -12.795 21.860 1.00 93.06 180 PRO A O 1
ATOM 1465 N N . GLY A 1 181 ? -4.174 -11.938 21.106 1.00 90.12 181 GLY A N 1
ATOM 1466 C CA . GLY A 1 181 ? -4.505 -12.015 19.679 1.00 90.12 181 GLY A CA 1
ATOM 1467 C C . GLY A 1 181 ? -5.161 -10.760 19.089 1.00 90.12 181 GLY A C 1
ATOM 1468 O O . GLY A 1 181 ? -5.301 -10.685 17.868 1.00 90.12 181 GLY A O 1
ATOM 1469 N N . ILE A 1 182 ? -5.505 -9.753 19.900 1.00 91.69 182 ILE A N 1
ATOM 1470 C CA . ILE A 1 182 ? -6.050 -8.479 19.413 1.00 91.69 182 ILE A CA 1
ATOM 1471 C C . ILE A 1 182 ? -4.931 -7.441 19.272 1.00 91.69 182 ILE A C 1
ATOM 1473 O O . ILE A 1 182 ? -4.426 -6.887 20.242 1.00 91.69 182 ILE A O 1
ATOM 1477 N N . GLY A 1 183 ? -4.542 -7.158 18.027 1.00 90.25 183 GLY A N 1
ATOM 1478 C CA . GLY A 1 183 ? -3.610 -6.072 17.703 1.00 90.25 183 GLY A CA 1
ATOM 1479 C C . GLY A 1 183 ? -4.298 -4.708 17.569 1.00 90.25 183 GLY A C 1
ATOM 1480 O O . GLY A 1 183 ? -5.523 -4.641 17.478 1.00 90.25 183 GLY A O 1
ATOM 1481 N N . SER A 1 184 ? -3.501 -3.633 17.464 1.00 90.69 184 SER A N 1
ATOM 1482 C CA . SER A 1 184 ? -3.984 -2.238 17.365 1.00 90.69 184 SER A CA 1
ATOM 1483 C C . SER A 1 184 ? -5.131 -2.081 16.358 1.00 90.69 184 SER A C 1
ATOM 1485 O O . SER A 1 184 ? -6.230 -1.688 16.728 1.00 90.69 184 SER A O 1
ATOM 1487 N N . LYS A 1 185 ? -4.936 -2.507 15.103 1.00 89.56 185 LYS A N 1
ATOM 1488 C CA . LYS A 1 185 ? -5.946 -2.364 14.041 1.00 89.56 185 LYS A CA 1
ATOM 1489 C C . LYS A 1 185 ? -7.303 -2.985 14.396 1.00 89.56 185 LYS A C 1
ATOM 1491 O O . LYS A 1 185 ? -8.342 -2.396 14.107 1.00 89.56 185 LYS A O 1
ATOM 1496 N N . ILE A 1 186 ? -7.296 -4.169 15.013 1.00 91.25 186 ILE A N 1
ATOM 1497 C CA . ILE A 1 186 ? -8.526 -4.852 15.435 1.00 91.25 186 ILE A CA 1
ATOM 1498 C C . ILE A 1 186 ? -9.129 -4.120 16.636 1.00 91.25 186 ILE A C 1
ATOM 1500 O O . ILE A 1 186 ? -10.332 -3.883 16.653 1.00 91.25 186 ILE A O 1
ATOM 1504 N N . ALA A 1 187 ? -8.303 -3.707 17.601 1.00 93.38 187 ALA A N 1
ATOM 1505 C CA . ALA A 1 187 ? -8.756 -2.959 18.767 1.00 93.38 187 ALA A CA 1
ATOM 1506 C C . ALA A 1 187 ? -9.438 -1.639 18.379 1.00 93.38 187 ALA A C 1
ATOM 1508 O O . ALA A 1 187 ? -10.547 -1.374 18.840 1.00 93.38 187 ALA A O 1
ATOM 1509 N N . VAL A 1 188 ? -8.837 -0.861 17.471 1.00 93.50 188 VAL A N 1
ATOM 1510 C CA . VAL A 1 188 ? -9.435 0.369 16.934 1.00 93.50 188 VAL A CA 1
ATOM 1511 C C . VAL A 1 188 ? -10.774 0.071 16.257 1.00 93.50 188 VAL A C 1
ATOM 1513 O O . VAL A 1 188 ? -11.746 0.775 16.509 1.00 93.50 188 VAL A O 1
ATOM 1516 N N . MET A 1 189 ? -10.846 -0.959 15.410 1.00 91.06 189 MET A N 1
ATOM 1517 C CA . MET A 1 189 ? -12.078 -1.319 14.697 1.00 91.06 189 MET A CA 1
ATOM 1518 C C . MET A 1 189 ? -13.207 -1.710 15.659 1.00 91.06 189 MET A C 1
ATOM 1520 O O . MET A 1 189 ? -14.342 -1.259 15.510 1.00 91.06 189 MET A O 1
ATOM 1524 N N . VAL A 1 190 ? -12.897 -2.525 16.668 1.00 91.25 190 VAL A N 1
ATOM 1525 C CA . VAL A 1 190 ? -13.858 -2.924 17.704 1.00 91.25 190 VAL A CA 1
ATOM 1526 C C . VAL A 1 190 ? -14.336 -1.696 18.476 1.00 91.25 190 VAL A C 1
ATOM 1528 O O . VAL A 1 190 ? -15.542 -1.474 18.600 1.00 91.25 190 VAL A O 1
ATOM 1531 N N . LEU A 1 191 ? -13.403 -0.868 18.945 1.00 92.06 191 LEU A N 1
ATOM 1532 C CA . LEU A 1 191 ? -13.698 0.349 19.695 1.00 92.06 191 LEU A CA 1
ATOM 1533 C C . LEU A 1 191 ? -14.567 1.325 18.888 1.00 92.06 191 LEU A C 1
ATOM 1535 O O . LEU A 1 191 ? -15.546 1.865 19.405 1.00 92.06 191 LEU A O 1
ATOM 1539 N N . SER A 1 192 ? -14.238 1.529 17.612 1.00 91.31 192 SER A N 1
ATOM 1540 C CA . SER A 1 192 ? -14.918 2.494 16.751 1.00 91.31 192 SER A CA 1
ATOM 1541 C C . SER A 1 192 ? -16.351 2.073 16.397 1.00 91.31 192 SER A C 1
ATOM 1543 O O . SER A 1 192 ? -17.242 2.924 16.271 1.00 91.31 192 SER A O 1
ATOM 1545 N N . GLU A 1 193 ? -16.618 0.769 16.294 1.00 90.19 193 GLU A N 1
ATOM 1546 C CA . GLU A 1 193 ? -17.958 0.256 16.009 1.00 90.19 193 GLU A CA 1
ATOM 1547 C C . GLU A 1 193 ? -18.836 0.149 17.265 1.00 90.19 193 GLU A C 1
ATOM 1549 O O . GLU A 1 193 ? -19.995 0.599 17.233 1.00 90.19 193 GLU A O 1
ATOM 1554 N N . ILE A 1 194 ? -18.285 -0.340 18.386 1.00 89.25 194 ILE A N 1
ATOM 1555 C CA . ILE A 1 194 ? -18.987 -0.390 19.683 1.00 89.25 194 ILE A CA 1
ATOM 1556 C C . ILE A 1 194 ? -19.367 1.029 20.132 1.00 89.25 194 ILE A C 1
ATOM 1558 O O . ILE A 1 194 ? -20.533 1.287 20.467 1.00 89.25 194 ILE A O 1
ATOM 1562 N N . GLY A 1 195 ? -18.418 1.968 20.070 1.00 86.38 195 GLY A N 1
ATOM 1563 C CA . GLY A 1 195 ? -18.564 3.292 20.667 1.00 86.38 195 GLY A CA 1
ATOM 1564 C C . GLY A 1 195 ? -18.562 3.213 22.196 1.00 86.38 195 GLY A C 1
ATOM 1565 O O . GLY A 1 195 ? -17.809 2.446 22.788 1.00 86.38 195 GLY A O 1
ATOM 1566 N N . GLU A 1 196 ? -19.401 4.009 22.856 1.00 85.75 196 GLU A N 1
ATOM 1567 C CA . GLU A 1 196 ? -19.417 4.106 24.318 1.00 85.75 196 GLU A CA 1
ATOM 1568 C C . GLU A 1 196 ? -19.969 2.826 24.931 1.00 85.75 196 GLU A C 1
ATOM 1570 O O . GLU A 1 196 ? -21.163 2.530 24.813 1.00 85.75 196 GLU A O 1
ATOM 1575 N N . ILE A 1 197 ? -19.138 2.105 25.680 1.00 86.06 197 ILE A N 1
ATOM 1576 C CA . ILE A 1 197 ? -19.554 0.851 26.313 1.00 86.06 197 ILE A CA 1
ATOM 1577 C C . ILE A 1 197 ? -20.731 1.048 27.283 1.00 86.06 197 ILE A C 1
ATOM 1579 O O . ILE A 1 197 ? -21.624 0.206 27.365 1.00 86.06 197 ILE A O 1
ATOM 1583 N N . ASN A 1 198 ? -20.815 2.220 27.921 1.00 83.12 198 ASN A N 1
ATOM 1584 C CA . ASN A 1 198 ? -21.867 2.598 28.872 1.00 83.12 198 ASN A CA 1
ATOM 1585 C C . ASN A 1 198 ? -23.280 2.666 28.262 1.00 83.12 198 ASN A C 1
ATOM 1587 O O . ASN A 1 198 ? -24.269 2.842 28.985 1.00 83.12 198 ASN A O 1
ATOM 1591 N N . ARG A 1 199 ? -23.417 2.544 26.936 1.00 82.25 199 ARG A N 1
ATOM 1592 C CA . ARG A 1 199 ? -24.720 2.377 26.277 1.00 82.25 199 ARG A CA 1
ATOM 1593 C C . ARG A 1 199 ? -25.312 0.981 26.465 1.00 82.25 199 ARG A C 1
ATOM 1595 O O . ARG A 1 199 ? -26.517 0.811 26.307 1.00 82.25 199 ARG A O 1
ATOM 1602 N N . PHE A 1 200 ? -24.492 0.006 26.842 1.00 86.06 200 PHE A N 1
ATOM 1603 C CA . PHE A 1 200 ? -24.920 -1.348 27.152 1.00 86.06 200 PHE A CA 1
ATOM 1604 C C . PHE A 1 200 ? -24.967 -1.520 28.669 1.00 86.06 200 PHE A C 1
ATOM 1606 O O . PHE A 1 200 ? -23.942 -1.572 29.336 1.00 86.06 200 PHE A O 1
ATOM 1613 N N . ASN A 1 201 ? -26.171 -1.631 29.231 1.00 85.81 201 ASN A N 1
ATOM 1614 C CA . ASN A 1 201 ? -26.344 -1.873 30.668 1.00 85.81 201 ASN A CA 1
ATOM 1615 C C . ASN A 1 201 ? -26.013 -3.323 31.088 1.00 85.81 201 ASN A C 1
ATOM 1617 O O . ASN A 1 201 ? -25.911 -3.612 32.274 1.00 85.81 201 ASN A O 1
ATOM 1621 N N . HIS A 1 202 ? -25.846 -4.231 30.121 1.00 86.06 202 HIS A N 1
ATOM 1622 C CA . HIS A 1 202 ? -25.425 -5.613 30.327 1.00 86.06 202 HIS A CA 1
ATOM 1623 C C . HIS A 1 202 ? -24.650 -6.134 29.117 1.00 86.06 202 HIS A C 1
ATOM 1625 O O . HIS A 1 202 ? -25.010 -5.849 27.974 1.00 86.06 202 HIS A O 1
ATOM 1631 N N . ALA A 1 203 ? -23.663 -7.003 29.363 1.00 86.00 203 ALA A N 1
ATOM 1632 C CA . ALA A 1 203 ? -22.867 -7.652 28.317 1.00 86.00 203 ALA A CA 1
ATOM 1633 C C . ALA A 1 203 ? -23.729 -8.385 27.271 1.00 86.00 203 ALA A C 1
ATOM 1635 O O . ALA A 1 203 ? -23.431 -8.336 26.083 1.00 86.00 203 ALA A O 1
ATOM 1636 N N . LYS A 1 204 ? -24.859 -8.981 27.683 1.00 84.62 204 LYS A N 1
ATOM 1637 C CA . LYS A 1 204 ? -25.813 -9.623 26.761 1.00 84.62 204 LYS A CA 1
ATOM 1638 C C . LYS A 1 204 ? -26.369 -8.664 25.701 1.00 84.62 204 LYS A C 1
ATOM 1640 O O . LYS A 1 204 ? -26.621 -9.095 24.584 1.00 84.62 204 LYS A O 1
ATOM 1645 N N . LYS A 1 205 ? -26.536 -7.373 26.019 1.00 85.12 205 LYS A N 1
ATOM 1646 C CA . LYS A 1 205 ? -26.990 -6.372 25.040 1.00 85.12 205 LYS A CA 1
ATOM 1647 C C . LYS A 1 205 ? -25.900 -6.018 24.032 1.00 85.12 205 LYS A C 1
ATOM 1649 O O . LYS A 1 205 ? -26.219 -5.794 22.872 1.00 85.12 205 LYS A O 1
ATOM 1654 N N . LEU A 1 206 ? -24.634 -5.992 24.455 1.00 86.62 206 LEU A N 1
ATOM 1655 C CA . LEU A 1 206 ? -23.506 -5.822 23.535 1.00 86.62 206 LEU A CA 1
ATOM 1656 C C . LEU A 1 206 ? -23.401 -7.020 22.583 1.00 86.62 206 LEU A C 1
ATOM 1658 O O . LEU A 1 206 ? -23.257 -6.843 21.383 1.00 86.62 206 LEU A O 1
ATOM 1662 N N . VAL A 1 207 ? -23.537 -8.229 23.122 1.00 85.12 207 VAL A N 1
ATOM 1663 C CA . VAL A 1 207 ? -23.557 -9.479 22.353 1.00 85.12 207 VAL A CA 1
ATOM 1664 C C . VAL A 1 207 ? -24.707 -9.497 21.335 1.00 85.12 207 VAL A C 1
ATOM 1666 O O . VAL A 1 207 ? -24.490 -9.759 20.156 1.00 85.12 207 VAL A O 1
ATOM 1669 N N . ALA A 1 208 ? -25.919 -9.122 21.754 1.00 84.25 208 ALA A N 1
ATOM 1670 C CA . ALA A 1 208 ? -27.050 -8.985 20.839 1.00 84.25 208 ALA A CA 1
ATOM 1671 C C . ALA A 1 208 ? -26.802 -7.907 19.765 1.00 84.25 208 ALA A C 1
ATOM 1673 O O . ALA A 1 208 ? -27.169 -8.095 18.609 1.00 84.25 208 ALA A O 1
ATOM 1674 N N . PHE A 1 209 ? -26.142 -6.799 20.123 1.00 84.06 209 PHE A N 1
ATOM 1675 C CA . PHE A 1 209 ? -25.784 -5.727 19.190 1.00 84.06 209 PHE A CA 1
ATOM 1676 C C . PHE A 1 209 ? -24.786 -6.174 18.118 1.00 84.06 209 PHE A C 1
ATOM 1678 O O . PHE A 1 209 ? -24.891 -5.732 16.976 1.00 84.06 209 PHE A O 1
ATOM 1685 N N . THR A 1 210 ? -23.845 -7.061 18.449 1.00 81.12 210 THR A N 1
ATOM 1686 C CA . THR A 1 210 ? -22.918 -7.625 17.458 1.00 81.12 210 THR A CA 1
ATOM 1687 C C . THR A 1 210 ? -23.561 -8.709 16.588 1.00 81.12 210 THR A C 1
ATOM 1689 O O . THR A 1 210 ? -22.910 -9.204 15.671 1.00 81.12 210 THR A O 1
ATOM 1692 N N . GLY A 1 211 ? -24.819 -9.090 16.852 1.00 76.44 211 GLY A N 1
ATOM 1693 C CA . GLY A 1 211 ? -25.514 -10.161 16.130 1.00 76.44 211 GLY A CA 1
ATOM 1694 C C . GLY A 1 211 ? -24.954 -11.559 16.417 1.00 76.44 211 GLY A C 1
ATOM 1695 O O . GLY A 1 211 ? -25.212 -12.498 15.660 1.00 76.44 211 GLY A O 1
ATOM 1696 N N . VAL A 1 212 ? -24.170 -11.698 17.492 1.00 72.00 212 VAL A N 1
ATOM 1697 C CA . VAL A 1 212 ? -23.593 -12.969 17.938 1.00 72.00 212 VAL A CA 1
ATOM 1698 C C . VAL A 1 212 ? -24.508 -13.563 19.004 1.00 72.00 212 VAL A C 1
ATOM 1700 O O . VAL A 1 212 ? -24.844 -12.883 19.967 1.00 72.00 212 VAL A O 1
ATOM 1703 N N . ASP A 1 213 ? -24.875 -14.837 18.872 1.00 62.56 213 ASP A N 1
ATOM 1704 C CA . ASP A 1 213 ? -25.572 -15.584 19.926 1.00 62.56 213 ASP A CA 1
ATOM 1705 C C . ASP A 1 213 ? -24.631 -16.651 20.513 1.00 62.56 213 ASP A C 1
ATOM 1707 O O . ASP A 1 213 ? -24.463 -17.730 19.936 1.00 62.56 213 ASP A O 1
ATOM 1711 N N . PRO A 1 214 ? -23.914 -16.356 21.612 1.00 55.91 214 PRO A N 1
ATOM 1712 C CA . PRO A 1 214 ? -23.072 -17.330 22.276 1.00 55.91 214 PRO A CA 1
ATOM 1713 C C . PRO A 1 214 ? -23.963 -18.306 23.048 1.00 55.91 214 PRO A C 1
ATOM 1715 O O . PRO A 1 214 ? -24.350 -18.068 24.194 1.00 55.91 214 PRO A O 1
ATOM 1718 N N . SER A 1 215 ? -24.272 -19.440 22.427 1.00 49.69 215 SER A N 1
ATOM 1719 C CA . SER A 1 215 ? -24.953 -20.548 23.092 1.00 49.69 215 SER A CA 1
ATOM 1720 C C . SER A 1 215 ? -24.037 -21.199 24.136 1.00 49.69 215 SER A C 1
ATOM 1722 O O . SER A 1 215 ? -22.921 -21.621 23.826 1.00 49.69 215 SER A O 1
ATOM 1724 N N . VAL A 1 216 ? -24.513 -21.314 25.379 1.00 47.06 216 VAL A N 1
ATOM 1725 C CA . VAL A 1 216 ? -23.780 -21.966 26.475 1.00 47.06 216 VAL A CA 1
ATOM 1726 C C . VAL A 1 216 ? -24.028 -23.474 26.423 1.00 47.06 216 VAL A C 1
ATOM 1728 O O . VAL A 1 216 ? -25.118 -23.933 26.764 1.00 47.06 216 VAL A O 1
ATOM 1731 N N . PHE A 1 217 ? -23.023 -24.258 26.033 1.00 38.97 217 PHE A N 1
ATOM 1732 C CA . PHE A 1 217 ? -23.094 -25.718 26.122 1.00 38.97 217 PHE A CA 1
ATOM 1733 C C . PHE A 1 217 ? -22.695 -26.161 27.539 1.00 38.97 217 PHE A C 1
ATOM 1735 O O . PHE A 1 217 ? -21.554 -25.981 27.955 1.00 38.97 217 PHE A O 1
ATOM 1742 N N . HIS A 1 218 ? -23.635 -26.724 28.303 1.00 34.66 218 HIS A N 1
ATOM 1743 C CA . HIS A 1 218 ? -23.341 -27.336 29.602 1.00 34.66 218 HIS A CA 1
ATOM 1744 C C . HIS A 1 218 ? -22.956 -28.802 29.395 1.00 34.66 218 HIS A C 1
ATOM 1746 O O . HIS A 1 218 ? -23.821 -29.670 29.300 1.00 34.66 218 HIS A O 1
ATOM 1752 N N . LEU A 1 219 ? -21.656 -29.088 29.342 1.00 36.41 219 LEU A N 1
ATOM 1753 C CA . LEU A 1 219 ? -21.140 -30.456 29.358 1.00 36.41 219 LEU A CA 1
ATOM 1754 C C . LEU A 1 219 ? -20.638 -30.775 30.771 1.00 36.41 219 LEU A C 1
ATOM 1756 O O . LEU A 1 219 ? -19.488 -30.512 31.108 1.00 36.41 219 LEU A O 1
ATOM 1760 N N . GLY A 1 220 ? -21.553 -31.287 31.603 1.00 41.00 220 GLY A N 1
ATOM 1761 C CA . GLY A 1 220 ? -21.327 -32.109 32.808 1.00 41.00 220 GLY A CA 1
ATOM 1762 C C . GLY A 1 220 ? -20.563 -31.535 34.011 1.00 41.00 220 GLY A C 1
ATOM 1763 O O . GLY A 1 220 ? -20.893 -31.890 35.136 1.00 41.00 220 GLY A O 1
ATOM 1764 N N . SER A 1 221 ? -19.565 -30.676 33.819 1.00 41.88 221 SER A N 1
ATOM 1765 C CA . SER A 1 221 ? -18.732 -30.094 34.887 1.00 41.88 221 SER A CA 1
ATOM 1766 C C . SER A 1 221 ? -17.744 -29.022 34.395 1.00 41.88 221 SER A C 1
ATOM 1768 O O . SER A 1 221 ? -16.964 -28.504 35.191 1.00 41.88 221 SER A O 1
ATOM 1770 N N . LEU A 1 222 ? -17.775 -28.639 33.112 1.00 39.19 222 LEU A N 1
ATOM 1771 C CA . LEU A 1 222 ? -16.926 -27.588 32.546 1.00 39.19 222 LEU A CA 1
ATOM 1772 C C . LEU A 1 222 ? -17.793 -26.511 31.886 1.00 39.19 222 LEU A C 1
ATOM 1774 O O . LEU A 1 222 ? -18.443 -26.754 30.871 1.00 39.19 222 LEU A O 1
ATOM 1778 N N . GLN A 1 223 ? -17.791 -25.305 32.456 1.00 37.00 223 GLN A N 1
ATOM 1779 C CA . GLN A 1 223 ? -18.290 -24.113 31.773 1.00 37.00 223 GLN A CA 1
ATOM 1780 C C . GLN A 1 223 ? -17.181 -23.571 30.868 1.00 37.00 223 GLN A C 1
ATOM 1782 O O . GLN A 1 223 ? -16.271 -22.888 31.330 1.00 37.00 223 GLN A O 1
ATOM 1787 N N . GLN A 1 224 ? -17.259 -23.873 29.573 1.00 43.69 224 GLN A N 1
ATOM 1788 C CA . GLN A 1 224 ? -16.481 -23.187 28.543 1.00 43.69 224 GLN A CA 1
ATOM 1789 C C . GLN A 1 224 ? -17.422 -22.345 27.682 1.00 43.69 224 GLN A C 1
ATOM 1791 O O . GLN A 1 224 ? -18.388 -22.853 27.114 1.00 43.69 224 GLN A O 1
ATOM 1796 N N . GLN A 1 225 ? -17.138 -21.045 27.584 1.00 41.06 225 GLN A N 1
ATOM 1797 C CA . GLN A 1 225 ? -17.737 -20.188 26.565 1.00 41.06 225 GLN A CA 1
ATOM 1798 C C . GLN A 1 225 ? -17.060 -20.507 25.229 1.00 41.06 225 GLN A C 1
ATOM 1800 O O . GLN A 1 225 ? -15.882 -20.210 25.047 1.00 41.06 225 GLN A O 1
ATOM 1805 N N . LEU A 1 226 ? -17.790 -21.129 24.302 1.00 48.59 226 LEU A N 1
ATOM 1806 C CA . LEU A 1 226 ? -17.355 -21.220 22.911 1.00 48.59 226 LEU A CA 1
ATOM 1807 C C . LEU A 1 226 ? -17.732 -19.929 22.179 1.00 48.59 226 LEU A C 1
ATOM 1809 O O . LEU A 1 226 ? -18.807 -19.362 22.382 1.00 48.59 226 LEU A O 1
ATOM 1813 N N . THR A 1 227 ? -16.818 -19.467 21.331 1.00 45.66 227 THR A N 1
ATOM 1814 C CA . THR A 1 227 ? -16.995 -18.324 20.433 1.00 45.66 227 THR A CA 1
ATOM 1815 C C . THR A 1 227 ? -18.165 -18.589 19.487 1.00 45.66 227 THR A C 1
ATOM 1817 O O . THR A 1 227 ? -18.154 -19.580 18.757 1.00 45.66 227 THR A O 1
ATOM 1820 N N . GLY A 1 228 ? -19.183 -17.727 19.544 1.00 43.94 228 GLY A N 1
ATOM 1821 C CA . GLY A 1 228 ? -20.437 -17.888 18.810 1.00 43.94 228 GLY A CA 1
ATOM 1822 C C . GLY A 1 228 ? -20.261 -17.931 17.291 1.00 43.94 228 GLY A C 1
ATOM 1823 O O . GLY A 1 228 ? -19.345 -17.332 16.729 1.00 43.94 228 GLY A O 1
ATOM 1824 N N . SER A 1 229 ? -21.171 -18.633 16.619 1.00 42.81 229 SER A N 1
ATOM 1825 C CA . SER A 1 229 ? -21.326 -18.586 15.166 1.00 42.81 229 SER A CA 1
ATOM 1826 C C . SER A 1 229 ? -22.017 -17.285 14.750 1.00 42.81 229 SER A C 1
ATOM 1828 O O . SER A 1 229 ? -23.032 -16.916 15.341 1.00 42.81 229 SER A O 1
ATOM 1830 N N . LEU A 1 230 ? -21.498 -16.615 13.715 1.00 35.06 230 LEU A N 1
ATOM 1831 C CA . LEU A 1 230 ? -22.164 -15.482 13.067 1.00 35.06 230 LEU A CA 1
ATOM 1832 C C . LEU A 1 230 ? -23.511 -15.959 12.510 1.00 35.06 230 LEU A C 1
ATOM 1834 O O . LEU A 1 230 ? -23.544 -16.713 11.535 1.00 35.06 230 LEU A O 1
ATOM 1838 N N . SER A 1 231 ? -24.623 -15.549 13.125 1.00 37.31 231 SER A N 1
ATOM 1839 C CA . SER A 1 231 ? -25.930 -15.749 12.502 1.00 37.31 231 SER A CA 1
ATOM 1840 C C . SER A 1 231 ? -26.040 -14.775 11.326 1.00 37.31 231 SER A C 1
ATOM 1842 O O . SER A 1 231 ? -25.764 -13.581 11.452 1.00 37.31 231 SER A O 1
ATOM 1844 N N . ALA A 1 232 ? -26.342 -15.306 10.144 1.00 37.34 232 ALA A N 1
ATOM 1845 C CA . ALA A 1 232 ? -26.398 -14.553 8.903 1.00 37.34 232 ALA A CA 1
ATOM 1846 C C . ALA A 1 232 ? -27.524 -13.504 8.937 1.00 37.34 232 ALA A C 1
ATOM 1848 O O . ALA A 1 232 ? -28.673 -13.805 8.627 1.00 37.34 232 ALA A O 1
ATOM 1849 N N . ALA A 1 233 ? -27.176 -12.253 9.243 1.00 30.05 233 ALA A N 1
ATOM 1850 C CA . ALA A 1 233 ? -28.035 -11.080 9.068 1.00 30.05 233 ALA A CA 1
ATOM 1851 C C . ALA A 1 233 ? -27.752 -10.344 7.737 1.00 30.05 233 ALA A C 1
ATOM 1853 O O . ALA A 1 233 ? -27.783 -9.120 7.676 1.00 30.05 233 ALA A O 1
ATOM 1854 N N . LEU A 1 234 ? -27.475 -11.096 6.663 1.00 28.66 234 LEU A N 1
ATOM 1855 C CA . LEU A 1 234 ? -27.470 -10.610 5.270 1.00 28.66 234 LEU A CA 1
ATOM 1856 C C . LEU A 1 234 ? -28.571 -11.287 4.437 1.00 28.66 234 LEU A C 1
ATOM 1858 O O . LEU A 1 234 ? -28.373 -11.646 3.281 1.00 28.66 234 LEU A O 1
ATOM 1862 N N . SER A 1 235 ? -29.746 -11.479 5.034 1.00 31.66 235 SER A N 1
ATOM 1863 C CA . SER A 1 235 ? -30.972 -11.767 4.284 1.00 31.66 235 SER A CA 1
ATOM 1864 C C . SER A 1 235 ? -32.000 -10.675 4.550 1.00 31.66 235 SER A C 1
ATOM 1866 O O . SER A 1 235 ? -32.859 -10.797 5.423 1.00 31.66 235 SER A O 1
ATOM 1868 N N . ASN A 1 236 ? -31.812 -9.562 3.839 1.00 29.17 236 ASN A N 1
ATOM 1869 C CA . ASN A 1 236 ? -32.833 -8.843 3.070 1.00 29.17 236 ASN A CA 1
ATOM 1870 C C . ASN A 1 236 ? -32.195 -7.652 2.352 1.00 29.17 236 ASN A C 1
ATOM 1872 O O . ASN A 1 236 ? -31.519 -6.854 3.036 1.00 29.17 236 ASN A O 1
#

pLDDT: mean 84.38, std 17.78, range [28.66, 98.38]

Foldseek 3Di:
DDDVVVVVVVVVVCVVPDPDDPPPDFDPLLQVLLVLLVVLVVLVVVLVVLVVQLQVLLCLFQNLLCPLDPHCLPLLNLVLCLQQVHLLSLVVCDQVNQLVSSCVVCVVDDSVSSSSSSVSSNVSSVPDPCVDRPDPVSSVSNNVSSVSNVVSVVVSVVSVVVSLVSLVVDPQLVVQCVPPPDDNSNSSVVCSVCGDVVVDPDPVVVCVVVQFDFDFDDDDPDGDGDGGDRDDPPDD

Secondary structure (DSSP, 8-state):
---HHHHHHHHHHHHHH--PPP--PPPHHHHHHHHHHHHHHHHHHHHHHHHHHHHHHHHHH-GGGGGTSSSTTSHHHHHHHHHS-SHHHHHHHHHHHHHHHHHHH-TTS-HHHHHHHHHHHHHHHHH-S-SS-S-HHHHHHHHHHHHHHHHHHHHHHHHHHHHHHHHHT-HHHHHHHTSTT--HHHHHHHHHHH--GGG-SSHHHHHHHTTB-----EETTEE--PPPPB------

Nearest PDB structures (foldseek):
  5ew5-assembly4_D  TM=2.303E-01  e=5.279E+00  Escherichia coli
  4wjg-assembly1_E  TM=2.257E-01  e=5.819E+00  Trypanosoma brucei brucei
  7a0g-assembly1_FFF  TM=1.653E-01  e=9.471E+00  Serratia marcescens

Solvent-accessible surface area (backbone atoms only — not comparable to full-atom values): 13580 Å² total; per-residue (Å²): 127,95,46,72,71,56,56,51,48,50,51,53,49,47,65,74,70,52,87,72,76,77,80,77,76,74,56,68,67,42,51,50,44,30,51,51,53,52,47,48,50,53,52,49,52,53,45,52,52,48,50,54,54,39,48,61,52,36,57,71,38,42,53,62,56,58,73,64,44,99,47,53,83,36,71,55,48,41,53,50,37,65,78,34,65,35,24,52,50,41,56,71,54,35,60,66,55,40,16,55,50,46,31,70,66,37,74,91,53,57,64,67,57,21,42,52,47,25,51,47,50,44,52,36,29,72,69,41,90,42,59,62,72,92,51,72,66,54,56,55,49,50,48,51,37,47,51,50,52,54,50,45,52,52,51,50,52,54,48,49,56,52,47,52,56,58,42,73,75,38,73,67,39,59,59,48,36,68,42,90,93,36,48,67,75,55,22,49,53,51,47,29,70,68,42,64,66,84,75,41,92,43,71,69,55,48,36,56,70,72,50,36,61,64,67,79,62,83,59,96,87,51,91,56,88,57,85,48,62,78,58,84,87,83,81,129

Mean predicted aligned error: 10.78 Å